Protein AF-A0A351KE88-F1 (afdb_monomer_lite)

Sequence (203 aa):
MRNSYTSEILMEYEKIQDENKRKLQQKKDYVYKKFPRIKEIDSEISEYGINIAASVIKGADMEKTIGEAKKKMTDLKIEKSEILAENGLPVDYLEASYNCKKCKDTGYIGSEKCTCFKQKLIDKYYQQSNLKNILMKENFDTFDISLYSHSKVEGEDISPFENMQKIFKHSIDYVNNFDNTNENLLFYGNSGLGKTFLSNCIA

Structure (mmCIF, N/CA/C/O backbone):
data_AF-A0A351KE88-F1
#
_entry.id   AF-A0A351KE88-F1
#
loop_
_atom_site.group_PDB
_atom_site.id
_atom_site.type_symbol
_atom_site.label_atom_id
_atom_site.label_alt_id
_atom_site.label_comp_id
_atom_site.label_asym_id
_atom_site.label_entity_id
_atom_site.label_seq_id
_atom_site.pdbx_PDB_ins_code
_atom_site.Cartn_x
_atom_site.Cartn_y
_atom_site.Cartn_z
_atom_site.occupancy
_atom_site.B_iso_or_equiv
_atom_site.auth_seq_id
_atom_site.auth_comp_id
_atom_site.auth_asym_id
_atom_site.auth_atom_id
_atom_site.pdbx_PDB_model_num
ATOM 1 N N . MET A 1 1 ? 24.667 2.555 6.600 1.00 40.62 1 MET A N 1
ATOM 2 C CA . MET A 1 1 ? 23.927 3.758 6.155 1.00 40.62 1 MET A CA 1
ATOM 3 C C . MET A 1 1 ? 22.434 3.451 6.202 1.00 40.62 1 MET A C 1
ATOM 5 O O . MET A 1 1 ? 21.998 2.577 5.464 1.00 40.62 1 MET A O 1
ATOM 9 N N . ARG A 1 2 ? 21.648 4.083 7.089 1.00 45.41 2 ARG A N 1
ATOM 10 C CA . ARG A 1 2 ? 20.178 4.014 6.975 1.00 45.41 2 ARG A CA 1
ATOM 11 C C . ARG A 1 2 ? 19.800 4.728 5.683 1.00 45.41 2 ARG A C 1
ATOM 13 O O . ARG A 1 2 ? 20.123 5.897 5.519 1.00 45.41 2 ARG A O 1
ATOM 20 N N . ASN A 1 3 ? 19.188 3.996 4.764 1.00 67.62 3 ASN A N 1
ATOM 21 C CA . ASN A 1 3 ? 18.743 4.500 3.474 1.00 67.62 3 ASN A CA 1
ATOM 22 C C . ASN A 1 3 ? 17.774 5.680 3.691 1.00 67.62 3 ASN A C 1
ATOM 24 O O . ASN A 1 3 ? 16.696 5.475 4.251 1.00 67.62 3 ASN A O 1
ATOM 28 N N . SER A 1 4 ? 18.185 6.896 3.308 1.00 80.88 4 SER A N 1
ATOM 29 C CA . SER A 1 4 ? 17.459 8.155 3.559 1.00 80.88 4 SER A CA 1
ATOM 30 C C . SER A 1 4 ? 15.998 8.088 3.104 1.00 80.88 4 SER A C 1
ATOM 32 O O . SER A 1 4 ? 15.106 8.562 3.806 1.00 80.88 4 SER A O 1
ATOM 34 N N . TYR A 1 5 ? 15.741 7.409 1.982 1.00 89.50 5 TYR A N 1
ATOM 35 C CA . TYR A 1 5 ? 14.400 7.245 1.423 1.00 89.50 5 TYR A CA 1
ATOM 36 C C . TYR A 1 5 ? 13.492 6.370 2.275 1.00 89.50 5 TYR A C 1
ATOM 38 O O . TYR A 1 5 ? 12.298 6.630 2.366 1.00 89.50 5 TYR A O 1
ATOM 46 N N . THR A 1 6 ? 14.040 5.358 2.949 1.00 91.94 6 THR A N 1
ATOM 47 C CA . THR A 1 6 ? 13.248 4.525 3.861 1.00 91.94 6 THR A CA 1
ATOM 48 C C . THR A 1 6 ? 12.677 5.378 4.988 1.00 91.94 6 THR A C 1
ATOM 50 O O . THR A 1 6 ? 11.492 5.268 5.281 1.00 91.94 6 THR A O 1
ATOM 53 N N . SER A 1 7 ? 13.493 6.243 5.598 1.00 92.25 7 SER A N 1
ATOM 54 C CA . SER A 1 7 ? 13.042 7.130 6.678 1.00 92.25 7 SER A CA 1
ATOM 55 C C . SER A 1 7 ? 11.987 8.123 6.191 1.00 92.25 7 SER A C 1
ATOM 57 O O . SER A 1 7 ? 10.975 8.315 6.855 1.00 92.25 7 SER A O 1
ATOM 59 N N . GLU A 1 8 ? 12.194 8.716 5.015 1.00 93.12 8 GLU A N 1
ATOM 60 C CA . GLU A 1 8 ? 11.240 9.652 4.414 1.00 93.12 8 GLU A CA 1
ATOM 61 C C . GLU A 1 8 ? 9.889 8.982 4.124 1.00 93.12 8 GLU A C 1
ATOM 63 O O . GLU A 1 8 ? 8.841 9.493 4.511 1.00 93.12 8 GLU A O 1
ATOM 68 N N . ILE A 1 9 ? 9.908 7.792 3.518 1.00 95.19 9 ILE A N 1
ATOM 69 C CA . ILE A 1 9 ? 8.697 7.015 3.240 1.00 95.19 9 ILE A CA 1
ATOM 70 C C . ILE A 1 9 ? 7.986 6.628 4.543 1.00 95.19 9 ILE A C 1
ATOM 72 O O . ILE A 1 9 ? 6.758 6.644 4.595 1.00 95.19 9 ILE A O 1
ATOM 76 N N . LEU A 1 10 ? 8.722 6.297 5.608 1.00 95.00 10 LEU A N 1
ATOM 77 C CA . LEU A 1 10 ? 8.115 6.005 6.910 1.00 95.00 10 LEU A CA 1
ATOM 78 C C . LEU A 1 10 ? 7.403 7.222 7.500 1.00 95.00 10 LEU A C 1
ATOM 80 O O . LEU A 1 10 ? 6.275 7.083 7.963 1.00 95.00 10 LEU A O 1
ATOM 84 N N . MET A 1 11 ? 7.994 8.412 7.387 1.00 95.38 11 MET A N 1
ATOM 85 C CA . MET A 1 11 ? 7.324 9.656 7.778 1.00 95.38 11 MET A CA 1
ATOM 86 C C . MET A 1 11 ? 6.064 9.923 6.939 1.00 95.38 11 MET A C 1
ATOM 88 O O . MET A 1 11 ? 5.082 10.453 7.457 1.00 95.38 11 MET A O 1
ATOM 92 N N . GLU A 1 12 ? 6.049 9.561 5.649 1.00 95.56 12 GLU A N 1
ATOM 93 C CA . GLU A 1 12 ? 4.827 9.632 4.831 1.00 95.56 12 GLU A CA 1
ATOM 94 C C . GLU A 1 12 ? 3.727 8.701 5.372 1.00 95.56 12 GLU A C 1
ATOM 96 O O . GLU A 1 12 ? 2.570 9.111 5.456 1.00 95.56 12 GLU A O 1
ATOM 101 N N . TYR A 1 13 ? 4.069 7.470 5.770 1.00 96.75 13 TYR A N 1
ATOM 102 C CA . TYR A 1 13 ? 3.108 6.538 6.373 1.00 96.75 13 TYR A CA 1
ATOM 103 C C . TYR A 1 13 ? 2.577 7.034 7.721 1.00 96.75 13 TYR A C 1
ATOM 105 O O . TYR A 1 13 ? 1.370 6.970 7.948 1.00 96.75 13 TYR A O 1
ATOM 113 N N . GLU A 1 14 ? 3.440 7.573 8.585 1.00 95.75 14 GLU A N 1
ATOM 114 C CA . GLU A 1 14 ? 3.031 8.173 9.863 1.00 95.75 14 GLU A CA 1
ATOM 115 C C . GLU A 1 14 ? 2.003 9.291 9.650 1.00 95.75 14 GLU A C 1
ATOM 117 O O . GLU A 1 14 ? 0.933 9.276 10.260 1.00 95.75 14 GLU A O 1
ATOM 122 N N . LYS A 1 15 ? 2.262 10.198 8.697 1.00 96.69 15 LYS A N 1
ATOM 123 C CA . LYS A 1 15 ? 1.319 11.267 8.334 1.00 96.69 15 LYS A CA 1
ATOM 124 C C . LYS A 1 15 ? -0.027 10.718 7.864 1.00 96.69 15 LYS A C 1
ATOM 126 O O . LYS A 1 15 ? -1.065 11.175 8.337 1.00 96.69 15 LYS A O 1
ATOM 131 N N . ILE A 1 16 ? -0.024 9.720 6.976 1.00 95.69 16 ILE A N 1
ATOM 132 C CA . ILE A 1 16 ? -1.257 9.083 6.482 1.00 95.69 16 ILE A CA 1
ATOM 133 C C . ILE A 1 16 ? -2.054 8.475 7.642 1.00 95.69 16 ILE A C 1
ATOM 135 O O . ILE A 1 16 ? -3.269 8.659 7.727 1.00 95.69 16 ILE A O 1
ATOM 139 N N . GLN A 1 17 ? -1.384 7.768 8.555 1.00 95.25 17 GLN A N 1
ATOM 140 C CA . GLN A 1 17 ? -2.044 7.169 9.712 1.00 95.25 17 GLN A CA 1
ATOM 141 C C . GLN A 1 17 ? -2.659 8.227 10.624 1.00 95.25 17 GLN A C 1
ATOM 143 O O . GLN A 1 17 ? -3.796 8.061 11.069 1.00 95.25 17 GLN A O 1
ATOM 148 N N . ASP A 1 18 ? -1.941 9.312 10.898 1.00 95.81 18 ASP A N 1
ATOM 149 C CA . ASP A 1 18 ? -2.432 10.379 11.765 1.00 95.81 18 ASP A CA 1
ATOM 150 C C . ASP A 1 18 ? -3.604 11.133 11.136 1.00 95.81 18 ASP A C 1
ATOM 152 O O . ASP A 1 18 ? -4.597 11.408 11.814 1.00 95.81 18 ASP A O 1
ATOM 156 N N . GLU A 1 19 ? -3.567 11.380 9.826 1.00 95.94 19 GLU A N 1
ATOM 157 C CA . GLU A 1 19 ? -4.706 11.922 9.085 1.00 95.94 19 GLU A CA 1
ATOM 158 C C . GLU A 1 19 ? -5.926 10.996 9.142 1.00 95.94 19 GLU A C 1
ATOM 160 O O . GLU A 1 19 ? -7.040 11.458 9.407 1.00 95.94 19 GLU A O 1
ATOM 165 N N . ASN A 1 20 ? -5.736 9.691 8.935 1.00 94.81 20 ASN A N 1
ATOM 166 C CA . ASN A 1 20 ? -6.820 8.710 8.973 1.00 94.81 20 ASN A CA 1
ATOM 167 C C . ASN A 1 20 ? -7.416 8.576 10.383 1.00 94.81 20 ASN A C 1
ATOM 169 O O . ASN A 1 20 ? -8.642 8.548 10.526 1.00 94.81 20 ASN A O 1
ATOM 173 N N . LYS A 1 21 ? -6.585 8.598 11.436 1.00 95.25 21 LYS A N 1
ATOM 174 C CA . LYS A 1 21 ? -7.047 8.663 12.835 1.00 95.25 21 LYS A CA 1
ATOM 175 C C . LYS A 1 21 ? -7.864 9.927 13.091 1.00 95.25 21 LYS A C 1
ATOM 177 O O . LYS A 1 21 ? -8.937 9.851 13.685 1.00 95.25 21 LYS A O 1
ATOM 182 N N . ARG A 1 22 ? -7.390 11.084 12.618 1.00 96.38 22 ARG A N 1
ATOM 183 C CA . ARG A 1 22 ? -8.065 12.374 12.817 1.00 96.38 22 ARG A CA 1
ATOM 184 C C . ARG A 1 22 ? -9.417 12.422 12.105 1.00 96.38 22 ARG A C 1
ATOM 186 O O . ARG A 1 22 ? -10.402 12.833 12.712 1.00 96.38 22 ARG A O 1
ATOM 193 N N . LYS A 1 23 ? -9.488 11.935 10.862 1.00 96.12 23 LYS A N 1
ATOM 194 C CA . LYS A 1 23 ? -10.744 11.791 10.104 1.00 96.12 23 LYS A CA 1
ATOM 195 C C . LYS A 1 23 ? -11.717 10.853 10.813 1.00 96.12 23 LYS A C 1
ATOM 197 O O . LYS A 1 23 ? -12.892 11.181 10.944 1.00 96.12 23 LYS A O 1
ATOM 202 N N . LEU A 1 24 ? -11.242 9.707 11.303 1.00 96.19 24 LEU A N 1
ATOM 203 C CA . LEU A 1 24 ? -12.082 8.772 12.048 1.00 96.19 24 LEU A CA 1
ATOM 204 C C . LEU A 1 24 ? -12.625 9.402 13.337 1.00 96.19 24 LEU A C 1
ATOM 206 O O . LEU A 1 24 ? -13.807 9.245 13.637 1.00 96.19 24 LEU A O 1
ATOM 210 N N . GLN A 1 25 ? -11.795 10.146 14.070 1.00 96.38 25 GLN A N 1
ATOM 211 C CA . GLN A 1 25 ? -12.239 10.844 15.274 1.00 96.38 25 GLN A CA 1
ATOM 212 C C . GLN A 1 25 ? -13.330 11.872 14.954 1.00 96.38 25 GLN A C 1
ATOM 214 O O . GLN A 1 25 ? -14.367 11.874 15.605 1.00 96.38 25 GLN A O 1
ATOM 219 N N . GLN A 1 26 ? -13.163 12.665 13.893 1.00 96.69 26 GLN A N 1
ATOM 220 C CA . GLN A 1 26 ? -14.186 13.619 13.448 1.00 96.69 26 GLN A CA 1
ATOM 221 C C . GLN A 1 26 ? -15.512 12.934 13.088 1.00 96.69 26 GLN A C 1
ATOM 223 O O . GLN A 1 26 ? -16.580 13.425 13.454 1.00 96.69 26 GLN A O 1
ATOM 228 N N . LYS A 1 27 ? -15.459 11.782 12.404 1.00 95.88 27 LYS A N 1
ATOM 229 C CA . LYS A 1 27 ? -16.658 10.982 12.109 1.00 95.88 27 LYS A CA 1
ATOM 230 C C . LYS A 1 27 ? -17.341 10.497 13.388 1.00 95.88 27 LYS A C 1
ATOM 232 O O . LYS A 1 27 ? -18.562 10.598 13.484 1.00 95.88 27 LYS A O 1
ATOM 237 N N . LYS A 1 28 ? -16.567 10.005 14.363 1.00 95.81 28 LYS A N 1
ATOM 238 C CA . LYS A 1 28 ? -17.081 9.579 15.674 1.00 95.81 28 LYS A CA 1
ATOM 239 C C . LYS A 1 28 ? -17.725 10.736 16.426 1.00 95.81 28 LYS A C 1
ATOM 241 O O . LYS A 1 28 ? -18.854 10.591 16.874 1.00 95.81 28 LYS A O 1
ATOM 246 N N . ASP A 1 29 ? -17.063 11.887 16.499 1.00 96.75 29 ASP A N 1
ATOM 247 C CA . ASP A 1 29 ? -17.582 13.072 17.190 1.00 96.75 29 ASP A CA 1
ATOM 248 C C . ASP A 1 29 ? -18.903 13.546 16.567 1.00 96.75 29 ASP A C 1
ATOM 250 O O . ASP A 1 29 ? -19.868 13.829 17.279 1.00 96.75 29 ASP A O 1
ATOM 254 N N . TYR A 1 30 ? -18.976 13.571 15.232 1.00 96.19 30 TYR A N 1
ATOM 255 C CA . TYR A 1 30 ? -20.205 13.876 14.502 1.00 96.19 30 TYR A CA 1
ATOM 256 C C . TYR A 1 30 ? -21.328 12.886 14.834 1.00 96.19 30 TYR A C 1
ATOM 258 O O . TYR A 1 30 ? -22.431 13.301 15.196 1.00 96.19 30 TYR A O 1
ATOM 266 N N . VAL A 1 31 ? -21.046 11.583 14.739 1.00 96.31 31 VAL A N 1
ATOM 267 C CA . VAL A 1 31 ? -22.039 10.527 14.974 1.00 96.31 31 VAL A CA 1
ATOM 268 C C . VAL A 1 31 ? -22.505 10.517 16.420 1.00 96.31 31 VAL A C 1
ATOM 270 O O . VAL A 1 31 ? -23.704 10.488 16.649 1.00 96.31 31 VAL A O 1
ATOM 273 N N . TYR A 1 32 ? -21.608 10.619 17.398 1.00 96.50 32 TYR A N 1
ATOM 274 C CA . TYR A 1 32 ? -21.985 10.626 18.813 1.00 96.50 32 TYR A CA 1
ATOM 275 C C . TYR A 1 32 ? -22.789 11.866 19.200 1.00 96.50 32 TYR A C 1
ATOM 277 O O . TYR A 1 32 ? -23.663 11.780 20.058 1.00 96.50 32 TYR A O 1
ATOM 285 N N . LYS A 1 33 ? -22.519 13.018 18.573 1.00 96.44 33 LYS A N 1
ATOM 286 C CA . LYS A 1 33 ? -23.305 14.235 18.802 1.00 96.44 33 LYS A CA 1
ATOM 287 C C . LYS A 1 33 ? -24.703 14.135 18.193 1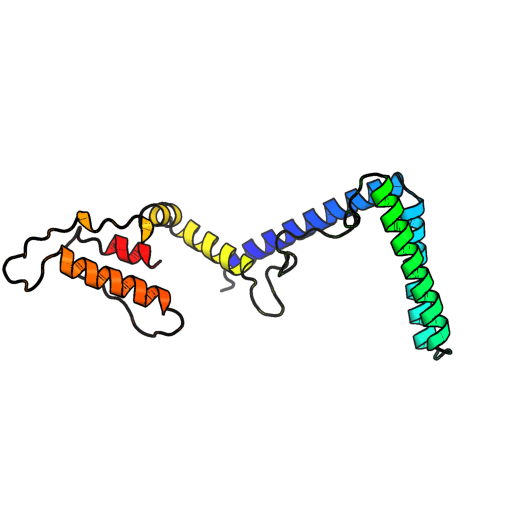.00 96.44 33 LYS A C 1
ATOM 289 O O . LYS A 1 33 ? -25.656 14.620 18.793 1.00 96.44 33 LYS A O 1
ATOM 294 N N . LYS A 1 34 ? -24.822 13.550 16.998 1.00 96.56 34 LYS A N 1
ATOM 295 C CA . LYS A 1 34 ? -26.092 13.449 16.266 1.00 96.56 34 LYS A CA 1
ATOM 296 C C . LYS A 1 34 ? -26.952 12.267 16.724 1.00 96.56 34 LYS A C 1
ATOM 298 O O . LYS A 1 34 ? -28.171 12.379 16.748 1.00 96.56 34 LYS A O 1
ATOM 303 N N . PHE A 1 35 ? -26.313 11.170 17.118 1.00 95.81 35 PHE A N 1
ATOM 304 C CA . PHE A 1 35 ? -26.925 9.907 17.520 1.00 95.81 35 PHE A CA 1
ATOM 305 C C . PHE A 1 35 ? -26.336 9.446 18.864 1.00 95.81 35 PHE A C 1
ATOM 307 O O . PHE A 1 35 ? -25.498 8.539 18.895 1.00 95.81 35 PHE A O 1
ATOM 314 N N . PRO A 1 36 ? -26.753 10.052 19.994 1.00 96.25 36 PRO A N 1
ATOM 315 C CA . PRO A 1 36 ? -26.235 9.704 21.320 1.00 96.25 36 PRO A CA 1
ATOM 316 C C . PRO A 1 36 ? -26.339 8.209 21.646 1.00 96.25 36 PRO A C 1
ATOM 318 O O . PRO A 1 36 ? -25.428 7.659 22.262 1.00 96.25 36 PRO A O 1
ATOM 321 N N . ARG A 1 37 ? -27.376 7.530 21.131 1.00 96.88 37 ARG A N 1
ATOM 322 C CA . ARG A 1 37 ? -27.567 6.083 21.291 1.00 96.88 37 ARG A CA 1
ATOM 323 C C . ARG A 1 37 ? -26.382 5.258 20.781 1.00 96.88 37 ARG A C 1
ATOM 325 O O . ARG A 1 37 ? -26.006 4.284 21.416 1.00 9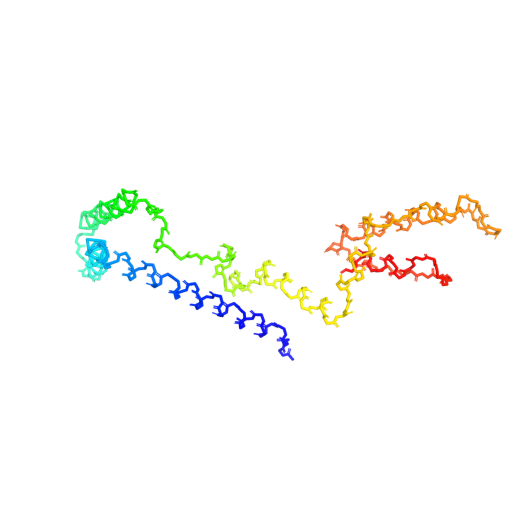6.88 37 ARG A O 1
ATOM 332 N N . ILE A 1 38 ? -25.718 5.674 19.698 1.00 95.94 38 ILE A N 1
ATOM 333 C CA . ILE A 1 38 ? -24.523 4.972 19.195 1.00 95.94 38 ILE A CA 1
ATOM 334 C C . ILE A 1 38 ? -23.373 5.029 20.214 1.00 95.94 38 ILE A C 1
ATOM 336 O O . ILE A 1 38 ? -22.625 4.062 20.355 1.00 95.94 38 ILE A O 1
ATOM 340 N N . LYS A 1 39 ? -23.234 6.140 20.948 1.00 96.25 39 LYS A N 1
ATOM 341 C CA . LYS A 1 39 ? -22.227 6.267 22.009 1.00 96.25 39 LYS A CA 1
ATOM 342 C C . LYS A 1 39 ? -22.550 5.349 23.190 1.00 96.25 39 LYS A C 1
ATOM 344 O O . LYS A 1 39 ? -21.640 4.718 23.717 1.00 96.25 39 LYS A O 1
ATOM 349 N N . GLU A 1 40 ? -23.820 5.279 23.586 1.00 97.12 40 GLU A N 1
ATOM 350 C CA . GLU A 1 40 ? -24.290 4.369 24.640 1.00 97.12 40 GLU A CA 1
ATOM 351 C C . GLU A 1 40 ? -24.027 2.913 24.266 1.00 97.12 40 GLU A C 1
ATOM 353 O O . GLU A 1 40 ? -23.410 2.197 25.046 1.00 97.12 40 GLU A O 1
ATOM 358 N N . ILE A 1 41 ? -24.378 2.515 23.039 1.00 96.56 41 ILE A N 1
ATOM 359 C CA . ILE A 1 41 ? -24.086 1.184 22.498 1.00 96.56 41 ILE A CA 1
ATOM 360 C C . ILE A 1 41 ? -22.590 0.859 22.617 1.00 96.56 41 ILE A C 1
ATOM 362 O O . ILE A 1 41 ? -22.225 -0.212 23.102 1.00 96.56 41 ILE A O 1
ATOM 366 N N . ASP A 1 42 ? -21.707 1.775 22.207 1.00 94.81 42 ASP A N 1
ATOM 367 C CA . ASP A 1 42 ? -20.260 1.553 22.290 1.00 94.81 42 ASP A CA 1
ATOM 368 C C . ASP A 1 42 ? -19.770 1.433 23.749 1.00 94.81 42 ASP A C 1
ATOM 370 O O . ASP A 1 42 ? -18.874 0.632 24.034 1.00 94.81 42 ASP A O 1
ATOM 374 N N . SER A 1 43 ? -20.374 2.172 24.686 1.00 95.69 43 SER A N 1
ATOM 375 C CA . SER A 1 43 ? -20.115 2.033 26.126 1.00 95.69 43 SER A CA 1
ATOM 376 C C . SER A 1 43 ? -20.609 0.696 26.686 1.00 95.69 43 SER A C 1
ATOM 378 O O . SER A 1 43 ? -19.838 0.021 27.367 1.00 95.69 43 SER A O 1
ATOM 380 N N . GLU A 1 44 ? -21.832 0.276 26.353 1.00 96.31 44 GLU A N 1
ATOM 381 C CA . GLU A 1 44 ? -22.406 -1.010 26.768 1.00 96.31 44 GLU A CA 1
ATOM 382 C C . GLU A 1 44 ? -21.553 -2.179 26.255 1.00 96.31 44 GLU A C 1
ATOM 384 O O . GLU A 1 44 ? -21.162 -3.059 27.022 1.00 96.31 44 GLU A O 1
ATOM 389 N N . ILE A 1 45 ? -21.173 -2.168 24.971 1.00 94.44 45 ILE A N 1
ATOM 390 C CA . ILE A 1 45 ? -20.287 -3.183 24.377 1.00 94.44 45 ILE A CA 1
ATOM 391 C C . ILE A 1 45 ? -18.948 -3.251 25.127 1.00 94.44 45 ILE A C 1
ATOM 393 O O . ILE A 1 45 ? -18.444 -4.347 25.389 1.00 94.44 45 ILE A O 1
ATOM 397 N N . SER A 1 46 ? -18.367 -2.099 25.478 1.00 93.50 46 SER A N 1
ATOM 398 C CA . SER A 1 46 ? -17.120 -2.044 26.247 1.00 93.50 46 SER A CA 1
ATOM 399 C C . SER A 1 46 ? -17.287 -2.630 27.651 1.00 93.50 46 SER A C 1
ATOM 401 O O . SER A 1 46 ? -16.413 -3.364 28.113 1.00 93.50 46 SER A O 1
ATOM 403 N N . GLU A 1 47 ? -18.398 -2.338 28.325 1.00 93.44 47 GLU A N 1
ATOM 404 C CA . GLU A 1 47 ? -18.713 -2.865 29.653 1.00 93.44 47 GLU A CA 1
ATOM 405 C C . GLU A 1 47 ? -18.885 -4.390 29.631 1.00 93.44 47 GLU A C 1
ATOM 407 O O . GLU A 1 47 ? -18.266 -5.092 30.436 1.00 93.44 47 GLU A O 1
ATOM 412 N N . TYR A 1 48 ? -19.626 -4.930 28.655 1.00 90.44 48 TYR A N 1
ATOM 413 C CA . TYR A 1 48 ? -19.726 -6.379 28.452 1.00 90.44 48 TYR A CA 1
ATOM 414 C C . TYR A 1 48 ? -18.347 -7.017 28.235 1.00 90.44 48 TYR A C 1
ATOM 416 O O . TYR A 1 48 ? -18.056 -8.059 28.820 1.00 90.44 48 TYR A O 1
ATOM 424 N N . GLY A 1 49 ? -17.468 -6.381 27.451 1.00 87.94 49 GLY A N 1
ATOM 425 C CA . GLY A 1 49 ? -16.099 -6.858 27.236 1.00 87.94 49 GLY A CA 1
ATOM 426 C C . GLY A 1 49 ? -15.268 -6.925 28.524 1.00 87.94 49 GLY A C 1
ATOM 427 O O . GLY A 1 49 ? -14.603 -7.932 28.777 1.00 87.94 49 GLY A O 1
ATOM 428 N N . ILE A 1 50 ? -15.347 -5.889 29.366 1.00 88.69 50 ILE A N 1
ATOM 429 C CA . ILE A 1 50 ? -14.675 -5.843 30.676 1.00 88.69 50 ILE A CA 1
ATOM 430 C C . ILE A 1 50 ? -15.221 -6.938 31.601 1.00 88.69 50 ILE A C 1
ATOM 432 O O . ILE A 1 50 ? -14.445 -7.665 32.225 1.00 88.69 50 ILE A O 1
ATOM 436 N N . ASN A 1 51 ? -16.543 -7.103 31.654 1.00 86.06 51 ASN A N 1
ATOM 437 C CA . ASN A 1 51 ? -17.203 -8.106 32.490 1.00 86.06 51 ASN A CA 1
ATOM 438 C C . ASN A 1 51 ? -16.856 -9.541 32.070 1.00 86.06 51 ASN A C 1
ATOM 440 O O . ASN A 1 51 ? -16.644 -10.401 32.930 1.00 86.06 51 ASN A O 1
ATOM 444 N N . ILE A 1 52 ? -16.728 -9.795 30.763 1.00 86.25 52 ILE A N 1
ATOM 445 C CA . ILE A 1 52 ? -16.243 -11.077 30.237 1.00 86.25 52 ILE A CA 1
ATOM 446 C C . ILE A 1 52 ? -14.800 -11.319 30.694 1.00 86.25 52 ILE A C 1
ATOM 448 O O . ILE A 1 52 ? -14.516 -12.370 31.269 1.00 86.25 52 ILE A O 1
ATOM 452 N N . ALA A 1 53 ? -13.898 -10.351 30.496 1.00 85.88 53 ALA A N 1
ATOM 453 C CA . ALA A 1 53 ? -12.496 -10.489 30.894 1.00 85.88 53 ALA A CA 1
ATOM 454 C C . ALA A 1 53 ? -12.349 -10.746 32.406 1.00 85.88 53 ALA A C 1
ATOM 456 O O . ALA A 1 53 ? -11.601 -11.632 32.819 1.00 85.88 53 ALA A O 1
ATOM 457 N N . ALA A 1 54 ? -13.114 -10.030 33.235 1.00 85.50 54 ALA A N 1
ATOM 458 C CA . ALA A 1 54 ? -13.131 -10.220 34.683 1.00 85.50 54 ALA A CA 1
ATOM 459 C C . ALA A 1 54 ? -13.675 -11.599 35.100 1.00 85.50 54 ALA A C 1
ATOM 461 O O . ALA A 1 54 ? -13.150 -12.209 36.032 1.00 85.50 54 ALA A O 1
ATOM 462 N N . SER A 1 55 ? -14.706 -12.104 34.417 1.00 82.75 55 SER A N 1
ATOM 463 C CA . SER A 1 55 ? -15.301 -13.421 34.694 1.00 82.75 55 SER A CA 1
ATOM 464 C C . SER A 1 55 ? -14.341 -14.573 34.386 1.00 82.75 55 SER A C 1
ATOM 466 O O . SER A 1 55 ? -14.267 -15.522 35.167 1.00 82.75 55 SER A O 1
ATOM 468 N N . VAL A 1 56 ? -13.556 -14.461 33.307 1.00 82.44 56 VAL A N 1
ATOM 469 C CA . VAL A 1 56 ? -12.513 -15.442 32.950 1.00 82.44 56 VAL A CA 1
ATOM 470 C C . VAL A 1 56 ? -11.437 -15.523 34.036 1.00 82.44 56 VAL A C 1
ATOM 472 O O . VAL A 1 56 ? -11.044 -16.615 34.432 1.00 82.44 56 VAL A O 1
ATOM 475 N N . ILE A 1 57 ? -11.002 -14.379 34.575 1.00 83.31 57 ILE A N 1
ATOM 476 C CA . ILE A 1 57 ? -10.001 -14.329 35.656 1.00 83.31 57 ILE A CA 1
ATOM 477 C C . ILE A 1 57 ? -10.533 -14.970 36.949 1.00 83.31 57 ILE A C 1
ATOM 479 O O . ILE A 1 57 ? -9.776 -15.595 37.687 1.00 83.31 57 ILE A O 1
ATOM 483 N N . LYS A 1 58 ? -11.832 -14.822 37.234 1.00 81.25 58 LYS A N 1
ATOM 484 C CA . LYS A 1 58 ? -12.470 -15.308 38.469 1.00 81.25 58 LYS A CA 1
ATOM 485 C C . LYS A 1 58 ? -12.876 -16.788 38.436 1.00 81.25 58 LYS A C 1
ATOM 487 O O . LYS A 1 58 ? -13.380 -17.273 39.444 1.00 81.25 58 LYS A O 1
ATOM 492 N N . GLY A 1 59 ? -12.686 -17.496 37.318 1.00 69.50 59 GLY A N 1
ATOM 493 C CA . GLY A 1 59 ? -13.031 -18.919 37.199 1.00 69.50 59 GLY A CA 1
ATOM 494 C C . GLY A 1 59 ? -14.530 -19.218 37.341 1.00 69.50 59 GLY A C 1
ATOM 495 O O . GLY A 1 59 ? -14.895 -20.300 37.794 1.00 69.50 59 GLY A O 1
ATOM 496 N N . ALA A 1 60 ? -15.394 -18.252 37.008 1.00 66.12 60 ALA A N 1
ATOM 497 C CA . ALA A 1 60 ? -16.847 -18.418 37.042 1.00 66.12 60 ALA A CA 1
ATOM 498 C C . ALA A 1 60 ? -17.337 -19.376 35.938 1.00 66.12 60 ALA A C 1
ATOM 500 O O . ALA A 1 60 ? -16.604 -19.654 34.993 1.00 66.12 60 ALA A O 1
ATOM 501 N N . ASP A 1 61 ? -18.584 -19.850 36.037 1.00 66.81 61 ASP A N 1
ATOM 502 C CA . ASP A 1 61 ? -19.217 -20.711 35.029 1.00 66.81 61 ASP A CA 1
ATOM 503 C C . ASP A 1 61 ? -19.250 -20.003 33.656 1.00 66.81 61 ASP A C 1
ATOM 505 O O . ASP A 1 61 ? -20.012 -19.054 33.411 1.00 66.81 61 ASP A O 1
ATOM 509 N N . MET A 1 62 ? -18.299 -20.394 32.802 1.00 65.31 62 MET A N 1
ATOM 510 C CA . MET A 1 62 ? -17.838 -19.603 31.662 1.00 65.31 62 MET A CA 1
ATOM 511 C C . MET A 1 62 ? -18.810 -19.655 30.486 1.00 65.31 62 MET A C 1
ATOM 513 O O . MET A 1 62 ? -19.013 -18.642 29.823 1.00 65.31 62 MET A O 1
ATOM 517 N N . GLU A 1 63 ? -19.423 -20.801 30.201 1.00 70.69 63 GLU A N 1
ATOM 518 C CA . GLU A 1 63 ? -20.138 -20.984 28.932 1.00 70.69 63 GLU A CA 1
ATOM 519 C C . GLU A 1 63 ? -21.422 -20.159 28.848 1.00 70.69 63 GLU A C 1
ATOM 521 O O . GLU A 1 63 ? -21.649 -19.463 27.854 1.00 70.69 63 GLU A O 1
ATOM 526 N N . LYS A 1 64 ? -22.244 -20.179 29.902 1.00 72.75 64 LYS A N 1
ATOM 527 C CA . LYS A 1 64 ? -23.544 -19.499 29.888 1.00 72.75 64 LYS A CA 1
ATOM 528 C C . LYS A 1 64 ? -23.398 -17.977 29.959 1.00 72.75 64 LYS A C 1
ATOM 530 O O . LYS A 1 64 ? -23.977 -17.263 29.142 1.00 72.75 64 LYS A O 1
ATOM 535 N N . THR A 1 65 ? -22.555 -17.489 30.869 1.00 71.94 65 THR A N 1
ATOM 536 C CA . THR A 1 65 ? -22.312 -16.051 31.082 1.00 71.94 65 THR A CA 1
ATOM 537 C C . THR A 1 65 ? -21.680 -15.393 29.851 1.00 71.94 65 THR A C 1
ATOM 539 O O . THR A 1 65 ? -22.084 -14.307 29.435 1.00 71.94 65 THR A O 1
ATOM 542 N N . ILE A 1 66 ? -20.716 -16.069 29.213 1.00 79.75 66 ILE A N 1
ATOM 543 C CA . ILE A 1 66 ? -20.079 -15.571 27.986 1.00 79.75 66 ILE A CA 1
ATOM 544 C C . ILE A 1 66 ? -21.050 -15.647 26.801 1.00 79.75 66 ILE A C 1
ATOM 546 O O . ILE A 1 66 ? -21.054 -14.744 25.962 1.00 79.75 66 ILE A O 1
ATOM 550 N N . GLY A 1 67 ? -21.875 -16.695 26.718 1.00 83.69 67 GLY A N 1
ATOM 551 C CA . GLY A 1 67 ? -22.878 -16.851 25.664 1.00 83.69 67 GLY A CA 1
ATOM 552 C C . GLY A 1 67 ? -23.920 -15.729 25.661 1.00 83.69 67 GLY A C 1
ATOM 553 O O . GLY A 1 67 ? -24.164 -15.115 24.621 1.00 83.69 67 GLY A O 1
ATOM 554 N N . GLU A 1 68 ? -24.485 -15.411 26.827 1.00 84.62 68 GLU A N 1
ATOM 555 C CA . GLU A 1 68 ? -25.477 -14.339 26.983 1.00 84.62 68 GLU A CA 1
ATOM 556 C C . GLU A 1 68 ? -24.881 -12.955 26.682 1.00 84.62 68 GLU A C 1
ATOM 558 O O . GLU A 1 68 ? -25.470 -12.183 25.919 1.00 84.62 68 GLU A O 1
ATOM 563 N N . ALA A 1 69 ? -23.678 -12.665 27.190 1.00 86.56 69 ALA A N 1
ATOM 564 C CA . ALA A 1 69 ? -22.986 -11.406 26.916 1.00 86.56 69 ALA A CA 1
ATOM 565 C C . ALA A 1 69 ? -22.647 -11.244 25.424 1.00 86.56 69 ALA A C 1
ATOM 567 O O . ALA A 1 69 ? -22.875 -10.182 24.845 1.00 86.56 69 ALA A O 1
ATOM 568 N N . LYS A 1 70 ? -22.181 -12.311 24.756 1.00 87.75 70 LYS A N 1
ATOM 569 C CA . LYS A 1 70 ? -21.943 -12.296 23.303 1.00 87.75 70 LYS A CA 1
ATOM 570 C C . LYS A 1 70 ? -23.218 -12.019 22.515 1.00 87.75 70 LYS A C 1
ATOM 572 O O . LYS A 1 70 ? -23.168 -11.255 21.555 1.00 87.75 70 LYS A O 1
ATOM 577 N N . LYS A 1 71 ? -24.349 -12.615 22.907 1.00 91.31 71 LYS A N 1
ATOM 578 C CA . LYS A 1 71 ? -25.638 -12.363 22.252 1.00 91.31 71 LYS A CA 1
ATOM 579 C C . LYS A 1 71 ? -26.030 -10.889 22.370 1.00 91.31 71 LYS A C 1
ATOM 581 O O . LYS A 1 71 ? -26.282 -10.260 21.350 1.00 91.31 71 LYS A O 1
ATOM 586 N N . LYS A 1 72 ? -25.950 -10.315 23.576 1.00 92.88 72 LYS A N 1
ATOM 587 C CA . LYS A 1 72 ? -26.214 -8.884 23.808 1.00 92.88 72 LYS A CA 1
ATOM 588 C C . LYS A 1 72 ? -25.300 -7.970 22.994 1.00 92.88 72 LYS A C 1
ATOM 590 O O . LYS A 1 72 ? -25.778 -7.027 22.375 1.00 92.88 72 LYS A O 1
ATOM 595 N N . MET A 1 73 ? -24.003 -8.268 22.933 1.00 93.38 73 MET A N 1
ATOM 596 C CA . MET A 1 73 ? -23.063 -7.508 22.101 1.00 93.38 73 MET A CA 1
ATOM 597 C C . MET A 1 73 ? -23.395 -7.595 20.605 1.00 93.38 73 MET A C 1
ATOM 599 O O . MET A 1 73 ? -23.153 -6.634 19.879 1.00 93.38 73 MET A O 1
ATOM 603 N N . THR A 1 74 ? -23.910 -8.730 20.127 1.00 94.69 74 THR A N 1
ATOM 604 C CA . THR A 1 74 ? -24.359 -8.878 18.735 1.00 94.69 74 THR A CA 1
ATOM 605 C C . THR A 1 74 ? -25.610 -8.047 18.469 1.00 94.69 74 THR A C 1
ATOM 607 O O . THR A 1 74 ? -25.615 -7.299 17.496 1.00 94.69 74 THR A O 1
ATOM 610 N N . ASP A 1 75 ? -26.612 -8.110 19.349 1.00 96.19 75 ASP A N 1
ATOM 611 C CA . ASP A 1 75 ? -27.846 -7.321 19.226 1.00 96.19 75 ASP A CA 1
ATOM 612 C C . ASP A 1 75 ? -27.531 -5.812 19.181 1.00 96.19 75 ASP A C 1
ATOM 614 O O . ASP A 1 75 ? -28.002 -5.099 18.300 1.00 96.19 75 ASP A O 1
ATOM 618 N N . LEU A 1 76 ? -26.630 -5.342 20.051 1.00 96.44 76 LEU A N 1
ATOM 619 C CA . LEU A 1 76 ? -26.167 -3.950 20.077 1.00 96.44 76 LEU A CA 1
ATOM 620 C C . LEU A 1 76 ? -25.426 -3.531 18.795 1.00 96.44 76 LEU A C 1
ATOM 622 O O . LEU A 1 76 ? -25.557 -2.399 18.330 1.00 96.44 76 LEU A O 1
ATOM 626 N N . LYS A 1 77 ? -24.639 -4.432 18.193 1.00 94.44 77 LYS A N 1
ATOM 627 C CA . LYS A 1 77 ? -23.983 -4.159 16.902 1.00 94.44 77 LYS A CA 1
ATOM 628 C C . LYS A 1 77 ? -24.996 -4.036 15.768 1.00 94.44 77 LYS A C 1
ATOM 630 O O . LYS A 1 77 ? -24.807 -3.179 14.911 1.00 94.44 77 LYS A O 1
ATOM 635 N N . ILE A 1 78 ? -26.038 -4.868 15.775 1.00 95.75 78 ILE A N 1
ATOM 636 C CA . ILE A 1 78 ? -27.131 -4.797 14.799 1.00 95.75 78 ILE A CA 1
ATOM 637 C C . ILE A 1 78 ? -27.857 -3.458 14.946 1.00 95.75 78 ILE A C 1
ATOM 639 O O . ILE A 1 78 ? -27.929 -2.719 13.968 1.00 95.75 78 ILE A O 1
ATOM 643 N N . GLU A 1 79 ? -28.251 -3.087 16.168 1.00 96.25 79 GLU A N 1
ATOM 644 C CA . GLU A 1 79 ? -28.892 -1.797 16.465 1.00 96.25 79 GLU A CA 1
ATOM 645 C C . GLU A 1 79 ? -28.040 -0.618 15.958 1.00 96.25 79 GLU A C 1
ATOM 647 O O . GLU A 1 79 ? -28.525 0.289 15.283 1.00 96.25 79 GLU A O 1
ATOM 652 N N . LYS A 1 80 ? -26.724 -0.646 16.208 1.00 96.00 80 LYS A N 1
ATOM 653 C CA . LYS A 1 80 ? -25.799 0.378 15.702 1.00 96.00 80 LYS A CA 1
ATOM 654 C C . LYS A 1 80 ? -25.796 0.459 14.175 1.00 96.00 80 LYS A C 1
ATOM 656 O O . LYS A 1 80 ? -25.777 1.562 13.628 1.00 96.00 80 LYS A O 1
ATOM 661 N N . SER A 1 81 ? -25.767 -0.682 13.488 1.00 94.81 81 SER A N 1
ATOM 662 C CA . SER A 1 81 ? -25.798 -0.733 12.024 1.00 94.81 81 SER A CA 1
ATOM 663 C C . SER A 1 81 ? -27.121 -0.220 11.455 1.00 94.81 81 SER A C 1
ATOM 665 O O . SER A 1 81 ? -27.094 0.489 10.451 1.00 94.81 81 SER A O 1
ATOM 667 N N . GLU A 1 82 ? -28.247 -0.514 12.107 1.00 95.62 82 GLU A N 1
ATOM 668 C CA . GLU A 1 82 ? -29.576 -0.011 11.738 1.00 95.62 82 GLU A CA 1
ATOM 669 C C . GLU A 1 82 ? -29.645 1.513 11.868 1.00 95.62 82 GLU A C 1
ATOM 671 O O . GLU A 1 82 ? -29.961 2.188 10.889 1.00 95.62 82 GLU A O 1
ATOM 676 N N . ILE A 1 83 ? -29.218 2.076 13.008 1.00 95.81 83 ILE A N 1
ATOM 677 C CA . ILE A 1 83 ? -29.196 3.535 13.216 1.00 95.81 83 ILE A CA 1
ATOM 678 C C . ILE A 1 83 ? -28.354 4.232 12.138 1.00 95.81 83 ILE A C 1
ATOM 680 O O . ILE A 1 83 ? -28.741 5.288 11.631 1.00 95.81 83 ILE A O 1
ATOM 684 N N . LEU A 1 84 ? -27.197 3.670 11.771 1.00 95.50 84 LEU A N 1
ATOM 685 C CA . LEU A 1 84 ? -26.365 4.226 10.700 1.00 95.50 84 LEU A CA 1
ATOM 686 C C . LEU A 1 84 ? -27.088 4.171 9.345 1.00 95.50 84 LEU A C 1
ATOM 688 O O . LEU A 1 84 ? -27.181 5.198 8.667 1.00 95.50 84 LEU A O 1
ATOM 692 N N . ALA A 1 85 ? -27.635 3.008 8.983 1.00 95.12 85 ALA A N 1
ATOM 693 C CA . ALA A 1 85 ? -28.284 2.781 7.695 1.00 95.12 85 ALA A CA 1
ATOM 694 C C . ALA A 1 85 ? -29.544 3.643 7.505 1.00 95.12 85 ALA A C 1
ATOM 696 O O . ALA A 1 85 ? -29.693 4.284 6.463 1.00 95.12 85 ALA A O 1
ATOM 697 N N . GLU A 1 86 ? -30.406 3.732 8.521 1.00 95.44 86 GLU A N 1
ATOM 698 C CA . GLU A 1 86 ? -31.619 4.566 8.511 1.00 95.44 86 GLU A CA 1
ATOM 699 C C . GLU A 1 86 ? -31.311 6.054 8.306 1.00 95.44 86 GLU A C 1
ATOM 701 O O . GLU A 1 86 ? -32.120 6.804 7.763 1.00 95.44 86 GLU A O 1
ATOM 706 N N . ASN A 1 87 ? -30.110 6.483 8.697 1.00 94.62 87 ASN A N 1
ATOM 707 C CA . ASN A 1 87 ? -29.651 7.861 8.569 1.00 94.62 87 ASN A CA 1
ATOM 708 C C . ASN A 1 87 ? -28.754 8.097 7.341 1.00 94.62 87 ASN A C 1
ATOM 710 O O . ASN A 1 87 ? -28.098 9.140 7.249 1.00 94.62 87 ASN A O 1
ATOM 714 N N . GLY A 1 88 ? -28.721 7.148 6.399 1.00 94.62 88 GLY A N 1
ATOM 715 C CA . GLY A 1 88 ? -27.966 7.252 5.149 1.00 94.62 88 GLY A CA 1
ATOM 716 C C . GLY A 1 88 ? -26.448 7.175 5.326 1.00 94.62 88 GLY A C 1
ATOM 717 O O . GLY A 1 88 ? -25.705 7.596 4.438 1.00 94.62 88 GLY A O 1
ATOM 718 N N . LEU A 1 89 ? -25.972 6.671 6.468 1.00 94.50 89 LEU A N 1
ATOM 719 C CA . LEU A 1 89 ? -24.556 6.434 6.719 1.00 94.50 89 LEU A CA 1
ATOM 720 C C . LEU A 1 89 ? -24.211 4.970 6.404 1.00 94.50 89 LEU A C 1
ATOM 722 O O . LEU A 1 89 ? -24.940 4.066 6.812 1.00 94.50 89 LEU A O 1
ATOM 726 N N . PRO A 1 90 ? -23.086 4.706 5.717 1.00 93.56 90 PRO A N 1
ATOM 727 C CA . PRO A 1 90 ? -22.588 3.347 5.538 1.00 93.56 90 PRO A CA 1
ATOM 728 C C . PRO A 1 90 ? -22.388 2.619 6.875 1.00 93.56 90 PRO A C 1
ATOM 730 O O . PRO A 1 90 ? -21.993 3.224 7.873 1.00 93.56 90 PRO A O 1
ATOM 733 N N . VAL A 1 91 ? -22.600 1.303 6.898 1.00 89.31 91 VAL A N 1
ATOM 734 C CA . VAL A 1 91 ? -22.405 0.487 8.112 1.00 89.31 91 VAL A CA 1
ATOM 735 C C . VAL A 1 91 ? -20.953 0.495 8.609 1.00 89.31 91 VAL A C 1
ATOM 737 O O . VAL A 1 91 ? -20.711 0.401 9.809 1.00 89.31 91 VAL A O 1
ATOM 740 N N . ASP A 1 92 ? -19.995 0.687 7.702 1.00 90.62 92 ASP A N 1
ATOM 741 C CA . ASP A 1 92 ? -18.558 0.811 7.965 1.00 90.62 92 ASP A CA 1
ATOM 742 C C . ASP A 1 92 ? -18.116 2.270 8.201 1.00 90.62 92 ASP A C 1
ATOM 744 O O . ASP A 1 92 ? -16.924 2.569 8.286 1.00 90.62 92 ASP A O 1
ATOM 748 N N . TYR A 1 93 ? -19.055 3.216 8.343 1.00 93.69 93 TYR A N 1
ATOM 749 C CA . TYR A 1 93 ? -18.743 4.645 8.452 1.00 93.69 93 TYR A CA 1
ATOM 750 C C . TYR A 1 93 ? -17.804 4.976 9.623 1.00 93.69 93 TYR A C 1
ATOM 752 O O . TYR A 1 93 ? -16.981 5.892 9.521 1.00 93.69 93 TYR A O 1
ATOM 760 N N . LEU A 1 94 ? -17.913 4.222 10.721 1.00 93.00 94 LEU A N 1
ATOM 761 C CA . LEU A 1 94 ? -17.093 4.355 11.929 1.00 93.00 94 LEU A CA 1
ATOM 762 C C . LEU A 1 94 ? -15.869 3.425 11.954 1.00 93.00 94 LEU A C 1
ATOM 764 O O . LEU A 1 94 ? -15.224 3.291 12.999 1.00 93.00 94 LEU A O 1
ATOM 768 N N . GLU A 1 95 ? -15.533 2.797 10.831 1.00 91.75 95 GLU A N 1
ATOM 769 C CA . GLU A 1 95 ? -14.324 1.993 10.685 1.00 91.75 95 GLU A CA 1
ATOM 770 C C . GLU A 1 95 ? -13.149 2.823 10.147 1.00 91.75 95 GLU A C 1
ATOM 772 O O . GLU A 1 95 ? -13.305 3.857 9.488 1.00 91.75 95 GLU A O 1
ATOM 777 N N . ALA A 1 96 ? -11.931 2.380 10.467 1.00 90.31 96 ALA A N 1
ATOM 778 C CA . ALA A 1 96 ? -10.718 3.023 9.983 1.00 90.31 96 ALA A CA 1
ATOM 779 C C . ALA A 1 96 ? -10.544 2.775 8.479 1.00 90.31 96 ALA A C 1
ATOM 781 O O . ALA A 1 96 ? -10.502 1.633 8.024 1.00 90.31 96 ALA A O 1
ATOM 782 N N . SER A 1 97 ? -10.382 3.852 7.713 1.00 90.25 97 SER A N 1
ATOM 783 C CA . SER A 1 97 ? -10.002 3.778 6.305 1.00 90.25 97 SER A CA 1
ATOM 784 C C . SER A 1 97 ? -8.486 3.699 6.165 1.00 90.25 97 SER A C 1
ATOM 786 O O . SER A 1 97 ? -7.768 4.418 6.861 1.00 90.25 97 SER A O 1
ATOM 788 N N . TYR A 1 98 ? -8.019 2.884 5.220 1.00 93.94 98 TYR A N 1
ATOM 789 C CA . TYR A 1 98 ? -6.602 2.749 4.891 1.00 93.94 98 TYR A CA 1
ATOM 790 C C . TYR A 1 98 ? -6.373 2.951 3.398 1.00 93.94 98 TYR A C 1
ATOM 792 O O . TYR A 1 98 ? -7.155 2.453 2.583 1.00 93.94 98 TYR A O 1
ATOM 800 N N . ASN A 1 99 ? -5.272 3.605 3.036 1.00 93.44 99 ASN A N 1
ATOM 801 C CA . ASN A 1 99 ? -4.883 3.773 1.635 1.00 93.44 99 ASN A CA 1
ATOM 802 C C . ASN A 1 99 ? -4.399 2.434 1.060 1.00 93.44 99 ASN A C 1
ATOM 804 O O . ASN A 1 99 ? -4.762 2.046 -0.048 1.00 93.44 99 ASN A O 1
ATOM 808 N N . CYS A 1 100 ? -3.618 1.683 1.839 1.00 95.75 100 CYS A N 1
ATOM 809 C CA . CYS A 1 100 ? -3.207 0.325 1.521 1.00 95.75 100 CYS A CA 1
ATOM 810 C C . CYS A 1 100 ? -3.890 -0.683 2.447 1.00 95.75 100 CYS A C 1
ATOM 812 O O . CYS A 1 100 ? -3.489 -0.867 3.596 1.00 95.75 100 CYS A O 1
ATOM 814 N N . LYS A 1 101 ? -4.857 -1.434 1.907 1.00 94.62 101 LYS A N 1
ATOM 815 C CA . LYS A 1 101 ? -5.567 -2.499 2.641 1.00 94.62 101 LYS A CA 1
ATOM 816 C C . LYS A 1 101 ? -4.650 -3.632 3.126 1.00 94.62 101 LYS A C 1
ATOM 818 O O . LYS A 1 101 ? -4.964 -4.272 4.121 1.00 94.62 101 LYS A O 1
ATOM 823 N N . LYS A 1 102 ? -3.521 -3.875 2.443 1.00 96.12 102 LYS A N 1
ATOM 824 C CA . LYS A 1 102 ? -2.590 -4.974 2.765 1.00 96.12 102 LYS A CA 1
ATOM 825 C C . LYS A 1 102 ? -1.791 -4.702 4.042 1.00 96.12 102 LYS A C 1
ATOM 827 O O . LYS A 1 102 ? -1.771 -5.531 4.939 1.00 96.12 102 LYS A O 1
ATOM 832 N N . CYS A 1 103 ? -1.143 -3.538 4.116 1.00 95.94 103 CYS A N 1
ATOM 833 C CA . CYS A 1 103 ? -0.309 -3.163 5.265 1.00 95.94 103 CYS A CA 1
ATOM 834 C C . CYS A 1 103 ? -1.010 -2.237 6.262 1.00 95.94 103 CYS A C 1
ATOM 836 O O . CYS A 1 103 ? -0.408 -1.890 7.272 1.00 95.94 103 CYS A O 1
ATOM 838 N N . LYS A 1 104 ? -2.246 -1.801 5.977 1.00 95.25 104 LYS A N 1
ATOM 839 C CA . LYS A 1 104 ? -2.982 -0.808 6.776 1.00 95.25 104 LYS A CA 1
ATOM 840 C C . LYS A 1 104 ? -2.158 0.459 7.023 1.00 95.25 104 LYS A C 1
ATOM 842 O O . LYS A 1 104 ? -2.049 0.941 8.144 1.00 95.25 104 LYS A O 1
ATOM 847 N N . ASP A 1 105 ? -1.527 0.943 5.956 1.00 95.75 105 ASP A N 1
ATOM 848 C CA . ASP A 1 105 ? -0.655 2.125 5.951 1.00 95.75 105 ASP A CA 1
ATOM 849 C C . ASP A 1 105 ? 0.546 2.051 6.907 1.00 95.75 105 ASP A C 1
ATOM 851 O O . ASP A 1 105 ? 1.071 3.075 7.326 1.00 95.75 105 ASP A O 1
ATOM 855 N N . THR A 1 106 ? 1.018 0.851 7.254 1.00 95.38 106 THR A N 1
ATOM 856 C CA . THR A 1 106 ? 2.267 0.678 8.026 1.00 95.38 106 THR A CA 1
ATOM 857 C C . THR A 1 106 ? 3.503 0.553 7.140 1.00 95.38 106 THR A C 1
ATOM 859 O O . THR A 1 106 ? 4.628 0.681 7.613 1.00 95.38 106 THR A O 1
ATOM 862 N N . GLY A 1 107 ? 3.313 0.251 5.853 1.00 96.00 107 GLY A N 1
ATOM 863 C CA . GLY A 1 107 ? 4.407 -0.041 4.934 1.00 96.00 107 GLY A CA 1
ATOM 864 C C . GLY A 1 107 ? 4.998 -1.451 5.061 1.00 96.00 107 GLY A C 1
ATOM 865 O O . GLY A 1 107 ? 5.786 -1.839 4.199 1.00 96.00 107 GLY A O 1
ATOM 866 N N . TYR A 1 108 ? 4.581 -2.246 6.051 1.00 96.06 108 TYR A N 1
ATOM 867 C CA . TYR A 1 108 ? 5.090 -3.597 6.301 1.00 96.06 108 TYR A CA 1
ATOM 868 C C . TYR A 1 108 ? 3.964 -4.622 6.468 1.00 96.06 108 TYR A C 1
ATOM 870 O O . TYR A 1 108 ? 2.839 -4.298 6.841 1.00 96.06 108 TYR A O 1
ATOM 878 N N . ILE A 1 109 ? 4.268 -5.880 6.163 1.00 96.56 109 ILE A N 1
ATOM 879 C CA . ILE A 1 109 ? 3.431 -7.043 6.461 1.00 96.56 109 ILE A CA 1
ATOM 880 C C . ILE A 1 109 ? 4.320 -7.998 7.261 1.00 96.56 109 ILE A C 1
ATOM 882 O O . ILE A 1 109 ? 5.168 -8.687 6.699 1.00 96.56 109 ILE A O 1
ATOM 886 N N . GLY A 1 110 ? 4.183 -7.976 8.589 1.00 93.50 110 GLY A N 1
ATOM 887 C CA . GLY A 1 110 ? 5.149 -8.623 9.481 1.00 93.50 110 GLY A CA 1
ATOM 888 C C . GLY A 1 110 ? 6.517 -7.942 9.389 1.00 93.50 110 GLY A C 1
ATOM 889 O O . GLY A 1 110 ? 6.616 -6.730 9.568 1.00 93.50 110 GLY A O 1
ATOM 890 N N . SER A 1 111 ? 7.563 -8.714 9.090 1.00 92.88 111 SER A N 1
ATOM 891 C CA . SER A 1 111 ? 8.920 -8.203 8.848 1.00 92.88 111 SER A CA 1
ATOM 892 C C . SER A 1 111 ? 9.155 -7.733 7.410 1.00 92.88 111 SER A C 1
ATOM 894 O O . SER A 1 111 ? 10.157 -7.075 7.136 1.00 92.88 111 SER A O 1
ATOM 896 N N . GLU A 1 112 ? 8.249 -8.053 6.484 1.00 95.00 112 GLU A N 1
ATOM 897 C CA . GLU A 1 112 ? 8.452 -7.824 5.056 1.00 95.00 112 GLU A CA 1
ATOM 898 C C . GLU A 1 112 ? 7.915 -6.470 4.602 1.00 95.00 112 GLU A C 1
ATOM 900 O O . GLU A 1 112 ? 6.825 -6.042 4.990 1.00 95.00 112 GLU A O 1
ATOM 905 N N . LYS A 1 113 ? 8.657 -5.796 3.716 1.00 94.88 113 LYS A N 1
ATOM 906 C CA . LYS A 1 113 ? 8.184 -4.556 3.087 1.00 94.88 113 LYS A CA 1
ATOM 907 C C . LYS A 1 113 ? 6.960 -4.852 2.234 1.00 94.88 113 LYS A C 1
ATOM 909 O O . LYS A 1 113 ? 7.002 -5.687 1.327 1.00 94.88 113 LYS A O 1
ATOM 914 N N . CYS A 1 114 ? 5.890 -4.101 2.464 1.00 97.44 114 CYS A N 1
ATOM 915 C CA . CYS A 1 114 ? 4.697 -4.188 1.642 1.00 97.44 114 CYS A CA 1
ATOM 916 C C . CYS A 1 114 ? 5.006 -3.776 0.196 1.00 97.44 114 CYS A C 1
ATOM 918 O O . CYS A 1 114 ? 5.844 -2.909 -0.058 1.00 97.44 114 CYS A O 1
ATOM 920 N N . THR A 1 115 ? 4.267 -4.342 -0.757 1.00 96.12 115 THR A N 1
ATOM 921 C CA . THR A 1 115 ? 4.323 -3.956 -2.180 1.00 96.12 115 THR A CA 1
ATOM 922 C C . THR A 1 115 ? 4.196 -2.443 -2.394 1.00 96.12 115 THR A C 1
ATOM 924 O O . THR A 1 115 ? 4.961 -1.879 -3.165 1.00 96.12 115 THR A O 1
ATOM 927 N N . CYS A 1 116 ? 3.336 -1.750 -1.638 1.00 96.69 116 CYS A N 1
ATOM 928 C CA . CYS A 1 116 ? 3.221 -0.289 -1.721 1.00 96.69 116 CYS A CA 1
ATOM 929 C C . CYS A 1 116 ? 4.459 0.458 -1.189 1.00 96.69 116 CYS A C 1
ATOM 931 O O . CYS A 1 116 ? 4.763 1.549 -1.659 1.00 96.69 116 CYS A O 1
ATOM 933 N N . PHE A 1 117 ? 5.199 -0.115 -0.234 1.00 96.69 117 PHE A N 1
ATOM 934 C CA . PHE A 1 117 ? 6.472 0.442 0.231 1.00 96.69 117 PHE A CA 1
ATOM 935 C C . PHE A 1 117 ? 7.566 0.243 -0.818 1.00 96.69 117 PHE A C 1
ATOM 937 O O . PHE A 1 117 ? 8.311 1.175 -1.107 1.00 96.69 117 PHE A O 1
ATOM 944 N N . LYS A 1 118 ? 7.642 -0.959 -1.408 1.00 94.56 118 LYS A N 1
ATOM 945 C CA . LYS A 1 118 ? 8.577 -1.261 -2.501 1.00 94.56 118 LYS A CA 1
ATOM 946 C C . LYS A 1 118 ? 8.350 -0.317 -3.686 1.00 94.56 118 LYS A C 1
ATOM 948 O O . LYS A 1 118 ? 9.310 0.283 -4.148 1.00 94.56 118 LYS A O 1
ATOM 953 N N . GLN A 1 119 ? 7.093 -0.092 -4.078 1.00 93.38 119 GLN A N 1
ATOM 954 C CA . GLN A 1 119 ? 6.761 0.861 -5.139 1.00 93.38 119 GLN A CA 1
ATOM 955 C C . GLN A 1 119 ? 7.204 2.289 -4.801 1.00 93.38 119 GLN A C 1
ATOM 957 O O . GLN A 1 119 ? 7.875 2.923 -5.601 1.00 93.38 119 GLN A O 1
ATOM 962 N N . LYS A 1 120 ? 6.922 2.780 -3.586 1.00 93.62 120 LYS A N 1
ATOM 963 C CA . LYS A 1 120 ? 7.385 4.110 -3.160 1.00 93.62 120 LYS A CA 1
ATOM 964 C C . LYS A 1 120 ? 8.910 4.245 -3.189 1.00 93.62 120 LYS A C 1
ATOM 966 O O . LYS A 1 120 ? 9.413 5.305 -3.544 1.00 93.62 120 LYS A O 1
ATOM 971 N N . LEU A 1 121 ? 9.648 3.195 -2.816 1.00 92.56 121 LEU A N 1
ATOM 972 C CA . LEU A 1 121 ? 11.110 3.185 -2.931 1.00 92.56 121 LEU A CA 1
ATOM 973 C C . LEU A 1 121 ? 11.545 3.314 -4.391 1.00 92.56 121 LEU A C 1
ATOM 975 O O . LEU A 1 121 ? 12.369 4.171 -4.692 1.00 92.56 121 LEU A O 1
ATOM 979 N N . ILE A 1 122 ? 10.971 2.496 -5.274 1.00 87.94 122 ILE A N 1
ATOM 980 C CA . ILE A 1 122 ? 11.219 2.537 -6.720 1.00 87.94 122 ILE A CA 1
ATOM 981 C C . ILE A 1 122 ? 10.965 3.955 -7.259 1.00 87.94 122 ILE A C 1
ATOM 983 O O . ILE A 1 122 ? 11.836 4.540 -7.901 1.00 87.94 122 ILE A O 1
ATOM 987 N N . ASP A 1 123 ? 9.836 4.565 -6.894 1.00 87.19 123 ASP A N 1
ATOM 988 C CA . ASP A 1 123 ? 9.478 5.919 -7.319 1.00 87.19 123 ASP A CA 1
ATOM 989 C C . ASP A 1 123 ? 10.500 6.974 -6.853 1.00 87.19 123 ASP A C 1
ATOM 991 O O . ASP A 1 123 ? 10.854 7.869 -7.623 1.00 87.19 123 ASP A O 1
ATOM 995 N N . LYS A 1 124 ? 11.001 6.880 -5.609 1.00 87.44 124 LYS A N 1
ATOM 996 C CA . LYS A 1 124 ? 12.035 7.794 -5.083 1.00 87.44 124 LYS A CA 1
ATOM 997 C C . LYS A 1 124 ? 13.367 7.619 -5.815 1.00 87.44 124 LYS A C 1
ATOM 999 O O . LYS A 1 124 ? 14.005 8.617 -6.148 1.00 87.44 124 LYS A O 1
ATOM 1004 N N . TYR A 1 125 ? 13.762 6.381 -6.113 1.00 84.94 125 TYR A N 1
ATOM 1005 C CA . TYR A 1 125 ? 14.982 6.108 -6.873 1.00 84.94 125 TYR A CA 1
ATOM 1006 C C . TYR A 1 125 ? 14.905 6.655 -8.300 1.00 84.94 125 TYR A C 1
ATOM 1008 O O . TYR A 1 125 ? 15.824 7.346 -8.739 1.00 84.94 125 TYR A O 1
ATOM 1016 N N . TYR A 1 126 ? 13.793 6.439 -9.006 1.00 80.62 126 TYR A N 1
ATOM 1017 C CA . TYR A 1 126 ? 13.634 6.985 -10.355 1.00 80.62 126 TYR A CA 1
ATOM 1018 C C . TYR A 1 126 ? 13.575 8.515 -10.388 1.00 80.62 126 TYR A C 1
ATOM 1020 O O . TYR A 1 126 ? 14.054 9.117 -11.352 1.00 80.62 126 TYR A O 1
ATOM 1028 N N . GLN A 1 127 ? 13.009 9.154 -9.356 1.00 78.94 127 GLN A N 1
ATOM 1029 C CA . GLN A 1 127 ? 13.013 10.616 -9.231 1.00 78.94 127 GLN A CA 1
ATOM 1030 C C . GLN A 1 127 ? 14.433 11.174 -9.106 1.00 78.94 127 GLN A C 1
ATOM 1032 O O . GLN A 1 127 ? 14.741 12.174 -9.750 1.00 78.94 127 GLN A O 1
ATOM 1037 N N . GLN A 1 128 ? 15.305 10.526 -8.329 1.00 74.31 128 GLN A N 1
ATOM 1038 C CA . GLN A 1 128 ? 16.693 10.966 -8.171 1.00 74.31 128 GLN A CA 1
ATOM 1039 C C . GLN A 1 128 ? 17.486 10.855 -9.483 1.00 74.31 128 GLN A C 1
ATOM 1041 O O . GLN A 1 128 ? 18.307 11.719 -9.784 1.00 74.31 128 GLN A O 1
ATOM 1046 N N . SER A 1 129 ? 17.228 9.811 -10.272 1.00 69.94 129 SER A N 1
ATOM 1047 C CA . SER A 1 129 ? 17.992 9.521 -11.490 1.00 69.94 129 SER A CA 1
ATOM 1048 C C . SER A 1 129 ? 17.527 10.299 -12.728 1.00 69.94 129 SER A C 1
ATOM 1050 O O . SER A 1 129 ? 18.044 10.056 -13.814 1.00 69.94 129 SER A O 1
ATOM 1052 N N . ASN A 1 130 ? 16.524 11.183 -12.619 1.00 72.06 130 ASN A N 1
ATOM 1053 C CA . ASN A 1 130 ? 15.822 11.801 -13.761 1.00 72.06 130 ASN A CA 1
ATOM 1054 C C . ASN A 1 130 ? 15.287 10.790 -14.807 1.00 72.06 130 ASN A C 1
ATOM 1056 O O . ASN A 1 130 ? 14.866 11.180 -15.897 1.00 72.06 130 ASN A O 1
ATOM 1060 N N . LEU A 1 131 ? 15.246 9.495 -14.473 1.00 77.94 131 LEU A N 1
ATOM 1061 C CA . LEU A 1 131 ? 14.868 8.416 -15.388 1.00 77.94 131 LEU A CA 1
ATOM 1062 C C . LEU A 1 131 ? 13.367 8.390 -15.656 1.00 77.94 131 LEU A C 1
ATOM 1064 O O . LEU A 1 131 ? 12.947 7.934 -16.711 1.00 77.94 131 LEU A O 1
ATOM 1068 N N . LYS A 1 132 ? 12.548 8.940 -14.753 1.00 78.62 132 LYS A N 1
ATOM 1069 C CA . LYS A 1 132 ? 11.084 8.905 -14.874 1.00 78.62 132 LYS A CA 1
ATOM 1070 C C . LYS A 1 132 ? 10.574 9.398 -16.237 1.00 78.62 132 LYS A C 1
ATOM 1072 O O . LYS A 1 132 ? 9.687 8.783 -16.814 1.00 78.62 132 LYS A O 1
ATOM 1077 N N . ASN A 1 133 ? 11.137 10.490 -16.754 1.00 81.81 133 ASN A N 1
ATOM 1078 C CA . ASN A 1 133 ? 10.724 11.048 -18.047 1.00 81.81 133 ASN A CA 1
ATOM 1079 C C . ASN A 1 133 ? 11.272 10.247 -19.237 1.00 81.81 133 ASN A C 1
ATOM 1081 O O . ASN A 1 133 ? 10.655 10.242 -20.300 1.00 81.81 133 ASN A O 1
ATOM 1085 N N . ILE A 1 134 ? 12.426 9.600 -19.058 1.00 84.88 134 ILE A N 1
ATOM 1086 C CA . ILE A 1 134 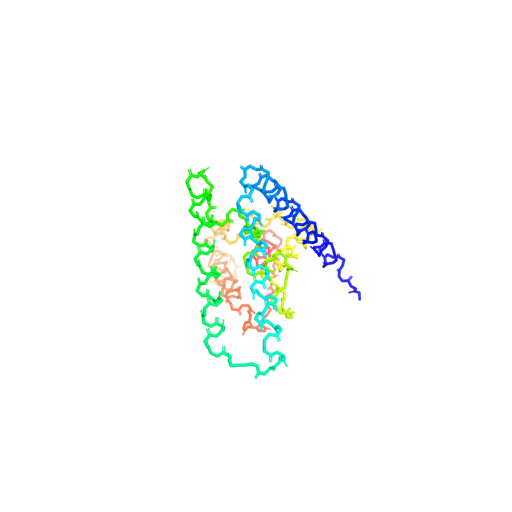? 13.073 8.770 -20.076 1.00 84.88 134 ILE A CA 1
ATOM 1087 C C . ILE A 1 134 ? 12.289 7.467 -20.234 1.00 84.88 134 ILE A C 1
ATOM 1089 O O . ILE A 1 134 ? 11.882 7.157 -21.343 1.00 84.88 134 ILE A O 1
ATOM 1093 N N . LEU A 1 135 ? 11.949 6.781 -19.138 1.00 82.56 135 LEU A N 1
ATOM 1094 C CA . LEU A 1 135 ? 11.214 5.507 -19.158 1.00 82.56 135 LEU A CA 1
ATOM 1095 C C . LEU A 1 135 ? 9.787 5.626 -19.721 1.00 82.56 135 LEU A C 1
ATOM 1097 O O . LEU A 1 135 ? 9.239 4.658 -20.235 1.00 82.56 135 LEU A O 1
ATOM 1101 N N . MET A 1 136 ? 9.180 6.818 -19.697 1.00 84.44 136 MET A N 1
ATOM 1102 C CA . MET A 1 136 ? 7.906 7.062 -20.395 1.00 84.44 136 MET A CA 1
ATOM 1103 C C . MET A 1 136 ? 8.039 7.025 -21.925 1.00 84.44 136 MET A C 1
ATOM 1105 O O . MET A 1 136 ? 7.045 6.810 -22.613 1.00 84.44 136 MET A O 1
ATOM 1109 N N . LYS A 1 137 ? 9.240 7.279 -22.457 1.00 88.69 137 LYS A N 1
ATOM 1110 C CA . LYS A 1 137 ? 9.524 7.353 -23.898 1.00 88.69 137 LYS A CA 1
ATOM 1111 C C . LYS A 1 137 ? 10.371 6.195 -24.405 1.00 88.69 137 LYS A C 1
ATOM 1113 O O . LYS A 1 137 ? 10.269 5.858 -25.577 1.00 88.69 137 LYS A O 1
ATOM 1118 N N . GLU A 1 138 ? 11.219 5.637 -23.554 1.00 92.12 138 GLU A N 1
ATOM 1119 C CA . GLU A 1 138 ? 12.179 4.586 -23.870 1.00 92.12 138 GLU A CA 1
ATOM 1120 C C . GLU A 1 138 ? 11.817 3.330 -23.079 1.00 92.12 138 GLU A C 1
ATOM 1122 O O . GLU A 1 138 ? 12.349 3.083 -21.999 1.00 92.12 138 GLU A O 1
ATOM 1127 N N . ASN A 1 139 ? 10.848 2.579 -23.601 1.00 93.50 139 ASN A N 1
ATOM 1128 C CA . ASN A 1 139 ? 10.370 1.320 -23.042 1.00 93.50 139 ASN A CA 1
ATOM 1129 C C . ASN A 1 139 ? 10.011 0.339 -24.170 1.00 93.50 139 ASN A C 1
ATOM 1131 O O . ASN A 1 139 ? 10.040 0.688 -25.352 1.00 93.50 139 ASN A O 1
ATOM 1135 N N . PHE A 1 140 ? 9.688 -0.905 -23.808 1.00 94.69 140 PHE A N 1
ATOM 1136 C CA . PHE A 1 140 ? 9.368 -1.939 -24.793 1.00 94.69 140 PHE A CA 1
ATOM 1137 C C . PHE A 1 140 ? 8.127 -1.614 -25.639 1.00 94.69 140 PHE A C 1
ATOM 1139 O O . PHE A 1 140 ? 8.083 -2.027 -26.795 1.00 94.69 140 PHE A O 1
ATOM 1146 N N . ASP A 1 141 ? 7.166 -0.845 -25.114 1.00 94.19 141 ASP A N 1
ATOM 1147 C CA . ASP A 1 141 ? 5.946 -0.472 -25.844 1.00 94.19 141 ASP A CA 1
ATOM 1148 C C . ASP A 1 141 ? 6.213 0.603 -26.909 1.00 94.19 141 ASP A C 1
ATOM 1150 O O . ASP A 1 141 ? 5.530 0.655 -27.931 1.00 94.19 141 ASP A O 1
ATOM 1154 N N . THR A 1 142 ? 7.206 1.469 -26.688 1.00 94.44 142 THR A N 1
ATOM 1155 C CA . THR A 1 142 ? 7.607 2.530 -27.627 1.00 94.44 142 THR A CA 1
ATOM 1156 C C . THR A 1 142 ? 8.759 2.126 -28.545 1.00 94.44 142 THR A C 1
ATOM 1158 O O . THR A 1 142 ? 9.224 2.940 -29.347 1.00 94.44 142 THR A O 1
ATOM 1161 N N . PHE A 1 143 ? 9.242 0.886 -28.441 1.00 94.94 143 PHE A N 1
ATOM 1162 C CA . PHE A 1 143 ? 10.300 0.371 -29.295 1.00 94.94 143 PHE A CA 1
ATOM 1163 C C . PHE A 1 143 ? 9.808 0.194 -30.739 1.00 94.94 143 PHE A C 1
ATOM 1165 O O . PHE A 1 143 ? 8.891 -0.581 -31.008 1.00 94.94 143 PHE A O 1
ATOM 1172 N N . ASP A 1 144 ? 10.462 0.868 -31.685 1.00 94.81 144 ASP A N 1
ATOM 1173 C CA . ASP A 1 144 ? 10.121 0.790 -33.105 1.00 94.81 144 ASP A CA 1
ATOM 1174 C C . ASP A 1 144 ? 11.186 0.015 -33.894 1.00 94.81 144 ASP A C 1
ATOM 1176 O O . ASP A 1 144 ? 12.265 0.521 -34.220 1.00 94.81 144 ASP A O 1
ATOM 1180 N N . ILE A 1 145 ? 10.865 -1.238 -34.222 1.00 94.75 145 ILE A N 1
ATOM 1181 C CA . ILE A 1 145 ? 11.732 -2.111 -35.021 1.00 94.75 145 ILE A CA 1
ATOM 1182 C C . ILE A 1 145 ? 11.833 -1.657 -36.488 1.00 94.75 145 ILE A C 1
ATOM 1184 O O . ILE A 1 145 ? 12.791 -2.014 -37.173 1.00 94.75 145 ILE A O 1
ATOM 1188 N N . SER A 1 146 ? 10.884 -0.854 -36.986 1.00 94.31 146 SER A N 1
ATOM 1189 C CA . SER A 1 146 ? 10.873 -0.405 -38.386 1.00 94.31 146 SER A CA 1
ATOM 1190 C C . SER A 1 146 ? 12.007 0.571 -38.717 1.00 94.31 146 SER A C 1
ATOM 1192 O O . SER A 1 146 ? 12.351 0.749 -39.884 1.00 94.31 146 SER A O 1
ATOM 1194 N N . LEU A 1 147 ? 12.649 1.145 -37.693 1.00 93.88 147 LEU A N 1
ATOM 1195 C CA . LEU A 1 147 ? 13.819 2.014 -37.833 1.00 93.88 147 LEU A CA 1
ATOM 1196 C C . LEU A 1 147 ? 15.079 1.269 -38.313 1.00 93.88 147 LEU A C 1
ATOM 1198 O O . LEU A 1 147 ? 16.060 1.907 -38.698 1.00 93.88 147 LEU A O 1
ATOM 1202 N N . TYR A 1 148 ? 15.079 -0.068 -38.287 1.00 94.56 148 TYR A N 1
ATOM 1203 C CA . TYR A 1 148 ? 16.229 -0.890 -38.656 1.00 94.56 148 TYR A CA 1
ATOM 1204 C C . TYR A 1 148 ? 16.116 -1.397 -40.099 1.00 94.56 148 TYR A C 1
ATOM 1206 O O . TYR A 1 148 ? 15.084 -1.902 -40.530 1.00 94.56 148 TYR A O 1
ATOM 1214 N N . SER A 1 149 ? 17.215 -1.293 -40.850 1.00 93.75 149 SER A N 1
ATOM 1215 C CA . SER A 1 149 ? 17.270 -1.701 -42.257 1.00 93.75 149 SER A CA 1
ATOM 1216 C C . SER A 1 149 ? 17.127 -3.216 -42.435 1.00 93.75 149 SER A C 1
ATOM 1218 O O . SER A 1 149 ? 17.773 -3.996 -41.732 1.00 93.75 149 SER A O 1
ATOM 1220 N N . HIS A 1 150 ? 16.349 -3.620 -43.441 1.00 95.31 150 HIS A N 1
ATOM 1221 C CA . HIS A 1 150 ? 16.270 -5.004 -43.924 1.00 95.31 150 HIS A CA 1
ATOM 1222 C C . HIS A 1 150 ? 17.438 -5.389 -44.847 1.00 95.31 150 HIS A C 1
ATOM 1224 O O . HIS A 1 150 ? 17.647 -6.571 -45.118 1.00 95.31 150 HIS A O 1
ATOM 1230 N N . SER A 1 151 ? 18.208 -4.416 -45.339 1.00 94.88 151 SER A N 1
ATOM 1231 C CA . SER A 1 151 ? 19.385 -4.682 -46.169 1.00 94.88 151 SER A CA 1
ATOM 1232 C C . SER A 1 151 ? 20.564 -5.097 -45.297 1.00 94.88 151 SER A C 1
ATOM 1234 O O . SER A 1 151 ? 20.852 -4.457 -44.284 1.00 94.88 151 SER A O 1
ATOM 1236 N N . LYS A 1 152 ? 21.274 -6.149 -45.710 1.00 92.81 152 LYS A N 1
ATOM 1237 C CA . LYS A 1 152 ? 22.505 -6.580 -45.042 1.00 92.81 152 LYS A CA 1
ATOM 1238 C C . LYS A 1 152 ? 23.600 -5.530 -45.196 1.00 92.81 152 LYS A C 1
ATOM 1240 O O . LYS A 1 152 ? 23.696 -4.869 -46.231 1.00 92.81 152 LYS A O 1
ATOM 1245 N N . VAL A 1 153 ? 24.417 -5.403 -44.159 1.00 88.56 153 VAL A N 1
ATOM 1246 C CA . VAL A 1 153 ? 25.661 -4.635 -44.211 1.00 88.56 153 VAL A CA 1
ATOM 1247 C C . VAL A 1 153 ? 26.745 -5.539 -44.795 1.00 88.56 153 VAL A C 1
ATOM 1249 O O . VAL A 1 153 ? 26.727 -6.751 -44.586 1.00 88.56 153 VAL A O 1
ATOM 1252 N N . GLU A 1 154 ? 27.660 -4.969 -45.572 1.00 88.81 154 GLU A N 1
ATOM 1253 C CA . GLU A 1 154 ? 28.775 -5.721 -46.147 1.00 88.81 154 GLU A CA 1
ATOM 1254 C C . GLU A 1 154 ? 29.612 -6.378 -45.037 1.00 88.81 154 GLU A C 1
ATOM 1256 O O . GLU A 1 154 ? 30.017 -5.714 -44.085 1.00 88.81 154 GLU A O 1
ATOM 1261 N N . GLY A 1 155 ? 29.843 -7.689 -45.153 1.00 87.69 155 GLY A N 1
ATOM 1262 C CA . GLY A 1 155 ? 30.568 -8.478 -44.152 1.00 87.69 155 GLY A CA 1
ATOM 1263 C C . GLY A 1 155 ? 29.714 -9.056 -43.017 1.00 87.69 155 GLY A C 1
ATOM 1264 O O . GLY A 1 155 ? 30.259 -9.781 -42.193 1.00 87.69 155 GLY A O 1
ATOM 1265 N N . GLU A 1 156 ? 28.403 -8.792 -42.985 1.00 89.12 156 GLU A N 1
ATOM 1266 C CA . GLU A 1 156 ? 27.486 -9.313 -41.961 1.00 89.12 156 GLU A CA 1
ATOM 1267 C C . GLU A 1 156 ? 26.538 -10.387 -42.523 1.00 89.12 156 GLU A C 1
ATOM 1269 O O . GLU A 1 156 ? 25.991 -10.265 -43.625 1.00 89.12 156 GLU A O 1
ATOM 1274 N N . ASP A 1 157 ? 26.279 -11.431 -41.731 1.00 91.94 157 ASP A N 1
ATOM 1275 C CA . ASP A 1 157 ? 25.430 -12.560 -42.141 1.00 91.94 157 ASP A CA 1
ATOM 1276 C C . ASP A 1 157 ? 23.928 -12.233 -42.120 1.00 91.94 157 ASP A C 1
ATOM 1278 O O . ASP A 1 157 ? 23.138 -12.844 -42.852 1.00 91.94 157 ASP A O 1
ATOM 1282 N N . ILE A 1 158 ? 23.519 -11.269 -41.292 1.00 93.94 158 ILE A N 1
ATOM 1283 C CA . ILE A 1 158 ? 22.123 -10.882 -41.055 1.00 93.94 158 ILE A CA 1
ATOM 1284 C C . ILE A 1 158 ? 21.938 -9.369 -41.180 1.00 93.94 158 ILE A C 1
ATOM 1286 O O . ILE A 1 158 ? 22.864 -8.587 -40.973 1.00 93.94 158 ILE A O 1
ATOM 1290 N N . SER A 1 159 ? 20.725 -8.944 -41.523 1.00 95.25 159 SER A N 1
ATOM 1291 C CA . SER A 1 159 ? 20.378 -7.522 -41.572 1.00 95.25 159 SER A CA 1
ATOM 1292 C C . SER A 1 159 ? 20.294 -6.907 -40.165 1.00 95.25 159 SER A C 1
ATOM 1294 O O . SER A 1 159 ? 20.001 -7.616 -39.195 1.00 95.25 159 SER A O 1
ATOM 1296 N N . PRO A 1 160 ? 20.483 -5.580 -40.022 1.00 94.75 160 PRO A N 1
ATOM 1297 C CA . PRO A 1 160 ? 20.238 -4.878 -38.763 1.00 94.75 160 PRO A CA 1
ATOM 1298 C C . PRO A 1 160 ? 18.850 -5.158 -38.173 1.00 94.75 160 PRO A C 1
ATOM 1300 O O . PRO A 1 160 ? 18.732 -5.326 -36.961 1.00 94.75 160 PRO A O 1
ATOM 1303 N N . PHE A 1 161 ? 17.820 -5.265 -39.020 1.00 95.88 161 PHE A N 1
ATOM 1304 C CA . PHE A 1 161 ? 16.461 -5.629 -38.616 1.00 95.88 161 PHE A CA 1
ATOM 1305 C C . PHE A 1 161 ? 16.389 -7.024 -37.979 1.00 95.88 161 PHE A C 1
ATOM 1307 O O . PHE A 1 161 ? 15.827 -7.198 -36.898 1.00 95.88 161 PHE A O 1
ATOM 1314 N N . GLU A 1 162 ? 16.981 -8.037 -38.616 1.00 96.06 162 GLU A N 1
ATOM 1315 C CA . GLU A 1 162 ? 17.018 -9.405 -38.080 1.00 96.06 162 GLU A CA 1
ATOM 1316 C C . GLU A 1 162 ? 17.851 -9.499 -36.799 1.00 96.06 162 GLU A C 1
ATOM 1318 O O . GLU A 1 162 ? 17.464 -10.197 -35.860 1.00 96.06 162 GLU A O 1
ATOM 1323 N N . ASN A 1 163 ? 18.981 -8.789 -36.740 1.00 95.25 163 ASN A N 1
ATOM 1324 C CA . ASN A 1 163 ? 19.818 -8.743 -35.547 1.00 95.25 163 ASN A CA 1
ATOM 1325 C C . ASN A 1 163 ? 19.062 -8.114 -34.370 1.00 95.25 163 ASN A C 1
ATOM 1327 O O . ASN A 1 163 ? 18.984 -8.695 -33.288 1.00 95.25 163 ASN A O 1
ATOM 1331 N N . MET A 1 164 ? 18.438 -6.958 -34.596 1.00 95.81 164 MET A N 1
ATOM 1332 C CA . MET A 1 164 ? 17.719 -6.245 -33.550 1.00 95.81 164 MET A CA 1
ATOM 1333 C C . MET A 1 164 ? 16.478 -7.007 -33.068 1.00 95.81 164 MET A C 1
ATOM 1335 O O . MET A 1 164 ? 16.200 -6.998 -31.874 1.00 95.81 164 MET A O 1
ATOM 1339 N N . GLN A 1 165 ? 15.782 -7.751 -33.935 1.00 95.75 165 GLN A N 1
ATOM 1340 C CA . GLN A 1 165 ? 14.714 -8.660 -33.494 1.00 95.75 165 GLN A CA 1
ATOM 1341 C C . GLN A 1 165 ? 15.216 -9.725 -32.510 1.00 95.75 165 GLN A C 1
ATOM 1343 O O . GLN A 1 165 ? 14.553 -9.996 -31.508 1.00 95.75 165 GLN A O 1
ATOM 1348 N N . LYS A 1 166 ? 16.385 -10.328 -32.772 1.00 96.00 166 LYS A N 1
ATOM 1349 C CA . LYS A 1 166 ? 16.985 -11.319 -31.862 1.00 96.00 166 LYS A CA 1
ATOM 1350 C C . LYS A 1 166 ? 17.353 -10.683 -30.524 1.00 96.00 166 LYS A C 1
ATOM 1352 O O . LYS A 1 166 ? 17.020 -11.242 -29.482 1.00 96.00 166 LYS A O 1
ATOM 1357 N N . ILE A 1 167 ? 17.991 -9.511 -30.560 1.00 96.12 167 ILE A N 1
ATOM 1358 C CA . ILE A 1 167 ? 18.372 -8.755 -29.360 1.00 96.12 167 ILE A CA 1
ATOM 1359 C C . ILE A 1 167 ? 17.127 -8.373 -28.550 1.00 96.12 167 ILE A C 1
ATOM 1361 O O . ILE A 1 167 ? 17.088 -8.618 -27.350 1.00 96.12 167 ILE A O 1
ATOM 1365 N N . PHE A 1 168 ? 16.095 -7.824 -29.194 1.00 95.62 168 PHE A N 1
ATOM 1366 C CA . PHE A 1 168 ? 14.846 -7.429 -28.543 1.00 95.62 168 PHE A CA 1
ATOM 1367 C C . PHE A 1 168 ? 14.164 -8.617 -27.861 1.00 95.62 168 PHE A C 1
ATOM 1369 O O . PHE A 1 168 ? 13.813 -8.533 -26.686 1.00 95.62 168 PHE A O 1
ATOM 1376 N N . LYS A 1 169 ? 14.043 -9.750 -28.565 1.00 95.38 169 LYS A N 1
ATOM 1377 C CA . LYS A 1 169 ? 13.488 -10.981 -27.993 1.00 95.38 169 LYS A CA 1
ATOM 1378 C C . LYS A 1 169 ? 14.280 -11.434 -26.765 1.00 95.38 169 LYS A C 1
ATOM 1380 O O . LYS A 1 169 ? 13.682 -11.723 -25.735 1.00 95.38 169 LYS A O 1
ATOM 1385 N N . HIS A 1 170 ? 15.608 -11.445 -26.857 1.00 94.69 170 HIS A N 1
ATOM 1386 C CA . HIS A 1 170 ? 16.459 -11.841 -25.739 1.00 94.69 170 HIS A CA 1
ATOM 1387 C C . HIS A 1 170 ? 16.322 -10.894 -24.536 1.00 94.69 170 HIS A C 1
ATOM 1389 O O . HIS A 1 170 ? 16.270 -11.361 -23.403 1.00 94.69 170 HIS A O 1
ATOM 1395 N N . SER A 1 171 ? 16.175 -9.585 -24.765 1.00 95.56 171 SER A N 1
ATOM 1396 C CA . SER A 1 171 ? 15.902 -8.606 -23.702 1.00 95.56 171 SER A CA 1
ATOM 1397 C C . SER A 1 171 ? 14.568 -8.863 -22.992 1.00 95.56 171 SER A C 1
ATOM 1399 O O . SER A 1 171 ? 14.507 -8.781 -21.768 1.00 95.56 171 SER A O 1
ATOM 1401 N N . ILE A 1 172 ? 13.506 -9.205 -23.731 1.00 94.19 172 ILE A N 1
ATOM 1402 C CA . ILE A 1 172 ? 12.203 -9.565 -23.145 1.00 94.19 17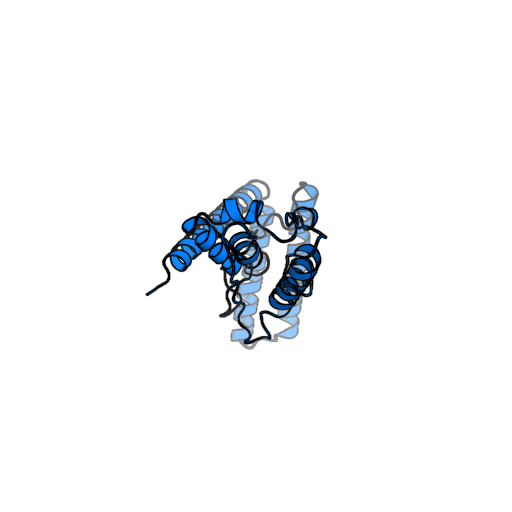2 ILE A CA 1
ATOM 1403 C C . ILE A 1 172 ? 12.314 -10.855 -22.325 1.00 94.19 172 ILE A C 1
ATOM 1405 O O . ILE A 1 172 ? 11.842 -10.911 -21.189 1.00 94.19 172 ILE A O 1
ATOM 1409 N N . ASP A 1 173 ? 12.967 -11.879 -22.878 1.00 93.44 173 ASP A N 1
ATOM 1410 C CA . ASP A 1 173 ? 13.178 -13.155 -22.191 1.00 93.44 173 ASP A CA 1
ATOM 1411 C C . ASP A 1 173 ? 14.001 -12.967 -20.904 1.00 93.44 173 ASP A C 1
ATOM 1413 O O . ASP A 1 173 ? 13.686 -13.573 -19.879 1.00 93.44 173 ASP A O 1
ATOM 1417 N N . TYR A 1 174 ? 15.003 -12.084 -20.930 1.00 94.44 174 TYR A N 1
ATOM 1418 C CA . TYR A 1 174 ? 15.802 -11.711 -19.764 1.00 94.44 174 TYR A CA 1
ATOM 1419 C C . TYR A 1 174 ? 14.954 -11.059 -18.665 1.00 94.44 174 TYR A C 1
ATOM 1421 O O . TYR A 1 174 ? 14.998 -11.506 -17.522 1.00 94.44 174 TYR A O 1
ATOM 1429 N N . VAL A 1 175 ? 14.139 -10.049 -18.997 1.00 92.62 175 VAL A N 1
ATOM 1430 C CA . VAL A 1 175 ? 13.278 -9.357 -18.016 1.00 92.62 175 VAL A CA 1
ATOM 1431 C C . VAL A 1 175 ? 12.248 -10.312 -17.411 1.00 92.62 175 VAL A C 1
ATOM 1433 O O . VAL A 1 175 ? 12.053 -10.321 -16.197 1.00 92.62 175 VAL A O 1
ATOM 1436 N N . ASN A 1 176 ? 11.635 -11.172 -18.228 1.00 92.31 176 ASN A N 1
ATOM 1437 C CA . ASN A 1 176 ? 10.645 -12.145 -17.759 1.00 92.31 176 ASN A CA 1
ATOM 1438 C C . ASN A 1 176 ? 11.235 -13.213 -16.824 1.00 92.31 176 ASN A C 1
ATOM 1440 O O . ASN A 1 176 ? 10.510 -13.773 -16.003 1.00 92.31 176 ASN A O 1
ATOM 1444 N N . ASN A 1 177 ? 12.535 -13.497 -16.939 1.00 93.00 177 ASN A N 1
ATOM 1445 C CA . ASN A 1 177 ? 13.231 -14.499 -16.133 1.00 93.00 177 ASN A CA 1
ATOM 1446 C C . ASN A 1 177 ? 14.202 -13.888 -15.112 1.00 93.00 177 ASN A C 1
ATOM 1448 O O . ASN A 1 177 ? 14.979 -14.633 -14.515 1.00 93.00 177 ASN A O 1
ATOM 1452 N N . PHE A 1 178 ? 14.151 -12.570 -14.888 1.00 90.12 178 PHE A N 1
ATOM 1453 C CA . PHE A 1 178 ? 15.154 -11.826 -14.119 1.00 90.12 178 PHE A CA 1
ATOM 1454 C C . PHE A 1 178 ? 15.388 -12.398 -12.713 1.00 90.12 178 PHE A C 1
ATOM 1456 O O . PHE A 1 178 ? 16.529 -12.575 -12.299 1.00 90.12 178 PHE A O 1
ATOM 1463 N N . ASP A 1 179 ? 14.320 -12.776 -12.005 1.00 89.75 179 ASP A N 1
ATOM 1464 C CA . ASP A 1 179 ? 14.414 -13.338 -10.648 1.00 89.75 179 ASP A CA 1
ATOM 1465 C C . ASP A 1 179 ? 15.034 -14.752 -10.599 1.00 89.75 179 ASP A C 1
ATOM 1467 O O . ASP A 1 179 ? 15.409 -15.224 -9.526 1.00 89.75 179 ASP A O 1
ATOM 1471 N N . ASN A 1 180 ? 15.136 -15.445 -11.741 1.00 91.88 180 ASN A N 1
ATOM 1472 C CA . ASN A 1 180 ? 15.573 -16.843 -11.843 1.00 91.88 180 ASN A CA 1
ATOM 1473 C C . ASN A 1 180 ? 16.854 -17.027 -12.677 1.00 91.88 180 ASN A C 1
ATOM 1475 O O . ASN A 1 180 ? 17.254 -18.164 -12.933 1.00 91.88 180 ASN A O 1
ATOM 1479 N N . THR A 1 181 ? 17.494 -15.939 -13.113 1.00 87.56 181 THR A N 1
ATOM 1480 C CA . THR A 1 181 ? 18.706 -15.974 -13.940 1.00 87.56 181 THR A CA 1
ATOM 1481 C C . THR A 1 181 ? 19.870 -15.250 -13.265 1.00 87.56 181 THR A C 1
ATOM 1483 O O . THR A 1 181 ? 19.681 -14.300 -12.515 1.00 87.56 181 THR A O 1
ATOM 1486 N N . ASN A 1 182 ? 21.094 -15.704 -13.545 1.00 88.00 182 ASN A N 1
ATOM 1487 C CA . ASN A 1 182 ? 22.340 -15.017 -13.172 1.00 88.00 182 ASN A CA 1
ATOM 1488 C C . ASN A 1 182 ? 23.059 -14.441 -14.407 1.00 88.00 182 ASN A C 1
ATOM 1490 O O . ASN A 1 182 ? 24.245 -14.102 -14.351 1.00 88.00 182 ASN A O 1
ATOM 1494 N N . GLU A 1 183 ? 22.373 -14.409 -15.548 1.00 89.00 183 GLU A N 1
ATOM 1495 C CA . GLU A 1 183 ? 22.903 -13.862 -16.790 1.00 89.00 183 GLU A CA 1
ATOM 1496 C C . GLU A 1 183 ? 23.054 -12.339 -16.692 1.00 89.00 183 GLU A C 1
ATOM 1498 O O . GLU A 1 183 ? 22.397 -11.675 -15.897 1.00 89.00 183 GLU A O 1
ATOM 1503 N N . ASN A 1 184 ? 23.945 -11.775 -17.504 1.00 89.88 184 ASN A N 1
ATOM 1504 C CA . ASN A 1 184 ? 24.109 -10.332 -17.641 1.00 89.88 184 ASN A CA 1
ATOM 1505 C C . ASN A 1 184 ? 24.048 -9.977 -19.125 1.00 89.88 184 ASN A C 1
ATOM 1507 O O . ASN A 1 184 ? 24.602 -10.701 -19.954 1.00 89.88 184 ASN A O 1
ATOM 1511 N N . LEU A 1 185 ? 23.427 -8.845 -19.457 1.00 92.38 185 LEU A N 1
ATOM 1512 C CA . LEU A 1 185 ? 23.366 -8.349 -20.830 1.00 92.38 185 LEU A CA 1
ATOM 1513 C C . LEU A 1 185 ? 24.430 -7.273 -21.066 1.00 92.38 185 LEU A C 1
ATOM 1515 O O . LEU A 1 185 ? 24.497 -6.278 -20.346 1.00 92.38 185 LEU A O 1
ATOM 1519 N N . LEU A 1 186 ? 25.241 -7.456 -22.112 1.00 93.94 186 LEU A N 1
ATOM 1520 C CA . LEU A 1 186 ? 26.201 -6.463 -22.593 1.00 93.94 186 LEU A CA 1
ATOM 1521 C C . LEU A 1 186 ? 25.810 -6.002 -24.000 1.00 93.94 186 LEU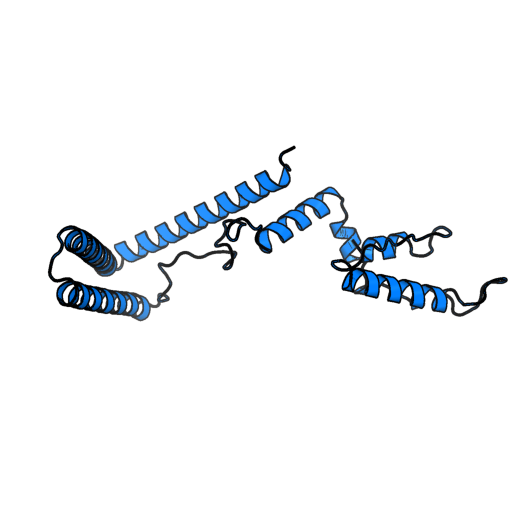 A C 1
ATOM 1523 O O . LEU A 1 186 ? 26.001 -6.724 -24.977 1.00 93.94 186 LEU A O 1
ATOM 1527 N N . PHE A 1 187 ? 25.318 -4.769 -24.114 1.00 93.94 187 PHE A N 1
ATOM 1528 C CA . PHE A 1 187 ? 25.083 -4.131 -25.410 1.00 93.94 187 PHE A CA 1
ATOM 1529 C C . PHE A 1 187 ? 26.352 -3.415 -25.888 1.00 93.94 187 PHE A C 1
ATOM 1531 O O . PHE A 1 187 ? 26.807 -2.460 -25.256 1.00 93.94 187 PHE A O 1
ATOM 1538 N N . TYR A 1 188 ? 26.895 -3.813 -27.040 1.00 93.50 188 TYR A N 1
ATOM 1539 C CA . TYR A 1 188 ? 28.073 -3.189 -27.657 1.00 93.50 188 TYR A CA 1
ATOM 1540 C C . TYR A 1 188 ? 27.810 -2.814 -29.124 1.00 93.50 188 TYR A C 1
ATOM 1542 O O . TYR A 1 188 ? 26.888 -3.325 -29.752 1.00 93.50 188 TYR A O 1
ATOM 1550 N N . GLY A 1 189 ? 28.581 -1.860 -29.657 1.00 90.38 189 GLY A N 1
ATOM 1551 C CA . GLY A 1 189 ? 28.457 -1.371 -31.037 1.00 90.38 189 GLY A CA 1
ATOM 1552 C C . GLY A 1 189 ? 28.500 0.156 -31.153 1.00 90.38 189 GLY A C 1
ATOM 1553 O O . GLY A 1 189 ? 28.516 0.867 -30.144 1.00 90.38 189 GLY A O 1
ATOM 1554 N N . ASN A 1 190 ? 28.472 0.668 -32.384 1.00 89.19 190 ASN A N 1
ATOM 1555 C CA . ASN A 1 190 ? 28.570 2.102 -32.694 1.00 89.19 190 ASN A CA 1
ATOM 1556 C C . ASN A 1 190 ? 27.442 2.947 -32.070 1.00 89.19 190 ASN A C 1
ATOM 1558 O O . ASN A 1 190 ? 26.415 2.429 -31.619 1.00 89.19 190 ASN A O 1
ATOM 1562 N N . SER A 1 191 ? 27.638 4.265 -31.997 1.00 89.00 191 SER A N 1
ATOM 1563 C CA . SER A 1 191 ? 26.625 5.208 -31.506 1.00 89.00 191 SER A CA 1
ATOM 1564 C C . SER A 1 191 ? 25.349 5.169 -32.363 1.00 89.00 191 SER A C 1
ATOM 1566 O O . SER A 1 191 ? 25.385 4.832 -33.541 1.00 89.00 191 SER A O 1
ATOM 1568 N N . GLY A 1 192 ? 24.198 5.475 -31.754 1.00 86.62 192 GLY A N 1
ATOM 1569 C CA . GLY A 1 192 ? 22.913 5.555 -32.467 1.00 86.62 192 GLY A CA 1
ATOM 1570 C C . GLY A 1 192 ? 22.205 4.223 -32.750 1.00 86.62 192 GLY A C 1
ATOM 1571 O O . GLY A 1 192 ? 21.141 4.234 -33.348 1.00 86.62 192 GLY A O 1
ATOM 1572 N N . LEU A 1 193 ? 22.737 3.084 -32.292 1.00 90.00 193 LEU A N 1
ATOM 1573 C CA . LEU A 1 193 ? 22.173 1.748 -32.567 1.00 90.00 193 LEU A CA 1
ATOM 1574 C C . LEU A 1 193 ? 21.170 1.230 -31.511 1.00 90.00 193 LEU A C 1
ATOM 1576 O O . LEU A 1 193 ? 21.022 0.026 -31.343 1.00 90.00 193 LEU A O 1
ATOM 1580 N N . GLY A 1 194 ? 20.546 2.110 -30.722 1.00 90.88 194 GLY A N 1
ATOM 1581 C CA . GLY A 1 194 ? 19.503 1.709 -29.760 1.00 90.88 194 GLY A CA 1
ATOM 1582 C C . GLY A 1 194 ? 19.978 1.065 -28.444 1.00 90.88 194 GLY A C 1
ATOM 1583 O O . GLY A 1 194 ? 19.149 0.707 -27.616 1.00 90.88 194 GLY A O 1
ATOM 1584 N N . LYS A 1 195 ? 21.291 0.964 -28.187 1.00 94.94 195 LYS A N 1
ATOM 1585 C CA . LYS A 1 195 ? 21.840 0.349 -26.954 1.00 94.94 195 LYS A CA 1
ATOM 1586 C C . LYS A 1 195 ? 21.326 0.997 -25.661 1.00 94.94 195 LYS A C 1
ATOM 1588 O O . LYS A 1 195 ? 20.880 0.303 -24.757 1.00 94.94 195 LYS A O 1
ATOM 1593 N N . THR A 1 196 ? 21.379 2.328 -25.582 1.00 91.69 196 THR A N 1
ATOM 1594 C CA . THR A 1 196 ? 20.886 3.081 -24.416 1.00 91.69 196 THR A CA 1
ATOM 1595 C C . THR A 1 196 ? 19.376 2.925 -24.259 1.00 91.69 196 THR A C 1
ATOM 1597 O O . THR A 1 196 ? 18.912 2.700 -23.149 1.00 91.69 196 THR A O 1
ATOM 1600 N N . PHE A 1 197 ? 18.634 2.946 -25.370 1.00 93.88 197 PHE A N 1
ATOM 1601 C CA . PHE A 1 197 ? 17.184 2.754 -25.372 1.00 93.88 197 PHE A CA 1
ATOM 1602 C C . PHE A 1 197 ? 16.804 1.384 -24.798 1.00 93.88 197 PHE A C 1
ATOM 1604 O O . PHE A 1 197 ? 15.976 1.305 -23.899 1.00 93.88 197 PHE A O 1
ATOM 1611 N N . LEU A 1 198 ? 17.450 0.304 -25.253 1.00 94.12 198 LEU A N 1
ATOM 1612 C CA . LEU A 1 198 ? 17.202 -1.044 -24.727 1.00 94.12 198 LEU A CA 1
ATOM 1613 C C . LEU A 1 198 ? 17.622 -1.190 -23.263 1.00 94.12 198 LEU A C 1
ATOM 1615 O O . LEU A 1 198 ? 16.916 -1.833 -22.493 1.00 94.12 198 LEU A O 1
ATOM 1619 N N . SER A 1 199 ? 18.729 -0.560 -22.858 1.00 92.44 199 SER A N 1
ATOM 1620 C CA . SER A 1 199 ? 19.115 -0.514 -21.444 1.00 92.44 199 SER A CA 1
ATOM 1621 C C . SER A 1 199 ? 18.054 0.179 -20.588 1.00 92.44 199 SER A C 1
ATOM 1623 O O . SER A 1 199 ? 17.822 -0.256 -19.466 1.00 92.44 199 SER A O 1
ATOM 1625 N N . ASN A 1 200 ? 17.412 1.228 -21.108 1.00 90.94 200 ASN A N 1
ATOM 1626 C CA . ASN A 1 200 ? 16.311 1.911 -20.434 1.00 90.94 200 ASN A CA 1
ATOM 1627 C C . ASN A 1 200 ? 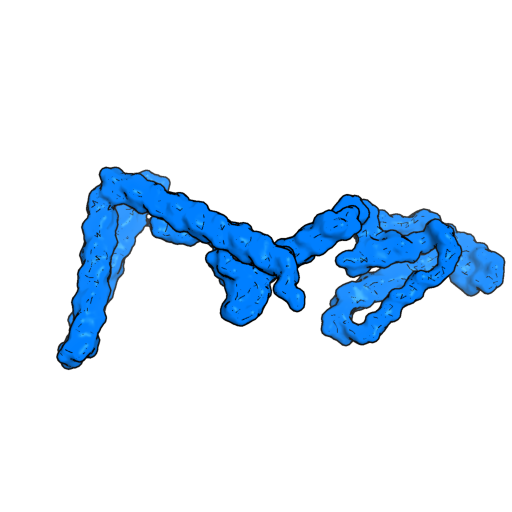15.024 1.075 -20.448 1.00 90.94 200 ASN A C 1
ATOM 1629 O O . ASN A 1 200 ? 14.309 1.083 -19.459 1.00 90.94 200 ASN A O 1
ATOM 1633 N N . CYS A 1 201 ? 14.764 0.284 -21.495 1.00 91.19 201 CYS A N 1
ATOM 1634 C CA . CYS A 1 201 ? 13.622 -0.639 -21.518 1.00 91.19 201 CYS A CA 1
ATOM 1635 C C . CYS A 1 201 ? 13.681 -1.691 -20.402 1.00 91.19 201 CYS A C 1
ATOM 1637 O O . CYS A 1 201 ? 12.641 -2.131 -19.923 1.00 91.19 201 CYS A O 1
ATOM 1639 N N . ILE A 1 202 ? 14.890 -2.113 -20.021 1.00 90.62 202 ILE A N 1
ATOM 1640 C CA . ILE A 1 202 ? 15.126 -3.121 -18.976 1.00 90.62 202 ILE A CA 1
ATOM 1641 C C . ILE A 1 202 ? 15.068 -2.511 -17.560 1.00 90.62 202 ILE A C 1
ATOM 1643 O O . ILE A 1 202 ? 14.867 -3.249 -16.596 1.00 90.62 202 ILE A O 1
ATOM 1647 N N . ALA A 1 203 ? 15.276 -1.195 -17.430 1.00 82.25 203 ALA A N 1
ATOM 1648 C CA . ALA A 1 203 ? 15.425 -0.484 -16.156 1.00 82.25 203 ALA A CA 1
ATOM 1649 C C . ALA A 1 203 ? 14.099 -0.217 -15.438 1.00 82.25 203 ALA A C 1
ATOM 1651 O O . ALA A 1 203 ? 14.138 -0.210 -14.185 1.00 82.25 203 ALA A O 1
#

Secondary structure (DSSP, 8-state):
---HHHHHHHHHHHHHHHHHHHHHHHHHHHHHHH-HHHHHHHHHHHHHHHHHHHHHHTT--HHHHHHHHHHHHHHHHHHHHHHHHHTT--TTTTSPP-S-TTTTTSSEETTEEPHHHHHHHHHHHHHHTTHHHHHTTSSGGG--GGGS-SSPPTT-SS-HHHHHHHHHHHHHHHHHTGGG--------SSTTSSHHHHHHHH-

Foldseek 3Di:
DPDPLLVVLQVVLVVQQVVLVVQLVVLVVVCCVVPVLLVVLVVLLVVLVVVLVVCVVVVHPNPPSNVVSVVSNVVSLVVNQVVQVVVVHHSCSNPGDAPDPQCSSNQDDVPHGDPVVVVSVVVVVCVVVVLVVVLVCQALVNDDLVVFDQDDDPPDPGGLSVVVVVVSVVLVVCLVCVVPDPDDDDDDDDPPSCPVSSVSNSD

pLDDT: mean 90.73, std 8.24, range [40.62, 97.44]

Radius of gyration: 30.03 Å; chains: 1; bounding box: 62×35×85 Å